Protein AF-A0A1J5WHV5-F1 (afdb_monomer)

Nearest PDB structures (foldseek):
  8pvl-assembly1_CF  TM=8.489E-01  e=1.201E-18  Thermochaetoides thermophila DSM 1495
  8ia0-assembly1_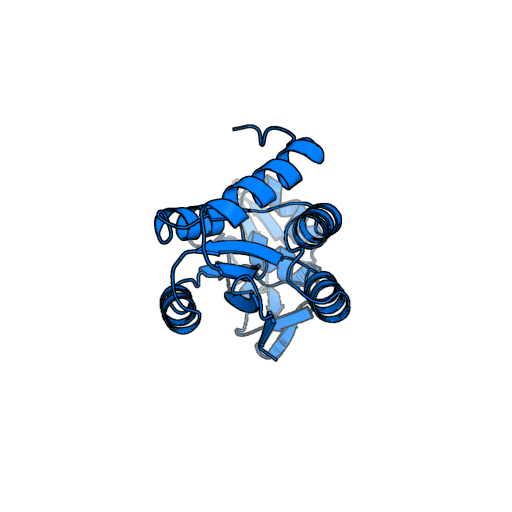CF  TM=8.484E-01  e=3.128E-18  Thermochaetoides thermophila DSM 1495
  7ug6-assembly1_W  TM=8.749E-01  e=9.259E-18  Saccharomyces cerevisiae S288C
  4nwb-assembly1_A  TM=6.854E-01  e=2.133E-18  Thermochaetoides thermophila
  7ohy-assembly1_W  TM=8.567E-01  e=2.252E-16  Saccharomyces cerevisiae S288C

Foldseek 3Di:
DDPDPQDLVNLLVVLLVLVVVFQKKFKKAWQPDDPVLVVVVCVLPVVKDKADDDLVSNLVSCCVRLPQEDPVLSVVVSVLSDDRIIMMGHNDDPVVVVVSQVPSKDQAQDDQQDFFQAWDKQAFFFQAQVPHFQFPVCQVVCVVLVQQWDADPRTIGGHHMDTLDHGGDRHHPSSSVVCVSSNNRRDMTGMDTAWMDSSNDIGGDD

Structure (mmCIF, N/CA/C/O backbone):
data_AF-A0A1J5WHV5-F1
#
_entry.id   AF-A0A1J5WHV5-F1
#
loop_
_atom_site.group_PDB
_atom_site.id
_atom_site.type_symbol
_atom_site.label_atom_id
_atom_site.label_alt_id
_atom_site.label_comp_id
_atom_site.label_asym_id
_atom_site.label_entity_id
_atom_site.label_seq_id
_atom_site.pdbx_PDB_ins_code
_atom_site.Cartn_x
_atom_site.Cartn_y
_atom_site.Cartn_z
_atom_site.occupancy
_atom_site.B_iso_or_equiv
_atom_site.auth_seq_id
_atom_site.auth_comp_id
_atom_site.auth_asym_id
_atom_site.auth_atom_id
_atom_site.pdbx_PDB_model_num
ATOM 1 N N . MET A 1 1 ? 4.505 19.563 -1.151 1.00 31.50 1 MET A N 1
ATOM 2 C CA . MET A 1 1 ? 4.039 20.343 0.017 1.00 31.50 1 MET A CA 1
ATOM 3 C C . MET A 1 1 ? 4.436 19.598 1.280 1.00 31.50 1 MET A C 1
ATOM 5 O O . MET A 1 1 ? 4.138 18.416 1.390 1.00 31.50 1 MET A O 1
ATOM 9 N N . ALA A 1 2 ? 5.206 20.247 2.152 1.00 27.27 2 ALA A N 1
ATOM 10 C CA . ALA A 1 2 ? 5.844 19.632 3.311 1.00 27.27 2 ALA A CA 1
ATOM 11 C C . ALA A 1 2 ? 4.806 19.080 4.301 1.00 27.27 2 ALA A C 1
ATOM 13 O O . ALA A 1 2 ? 3.965 19.826 4.802 1.00 27.27 2 ALA A O 1
ATOM 14 N N . ALA A 1 3 ? 4.883 17.781 4.601 1.00 36.97 3 ALA A N 1
ATOM 15 C CA . ALA A 1 3 ? 4.180 17.193 5.732 1.00 36.97 3 ALA A CA 1
ATOM 16 C C . ALA A 1 3 ? 4.736 17.842 7.006 1.00 36.97 3 ALA A C 1
ATOM 18 O O . ALA A 1 3 ? 5.829 17.509 7.469 1.00 36.97 3 ALA A O 1
ATOM 19 N N . LYS A 1 4 ? 4.017 18.849 7.516 1.00 42.00 4 LYS A N 1
ATOM 20 C CA . LYS A 1 4 ? 4.323 19.532 8.772 1.00 42.00 4 LYS A CA 1
ATOM 21 C C . LYS A 1 4 ? 4.479 18.439 9.824 1.00 42.00 4 LYS A C 1
ATOM 23 O O . LYS A 1 4 ? 3.569 17.640 10.017 1.00 42.00 4 LYS A O 1
ATOM 28 N N . LYS A 1 5 ? 5.668 18.364 10.418 1.00 43.84 5 LYS A N 1
ATOM 29 C CA . LYS A 1 5 ? 6.059 17.406 11.453 1.00 43.84 5 LYS A CA 1
ATOM 30 C C . LYS A 1 5 ? 5.065 17.548 12.607 1.00 43.84 5 LYS A C 1
ATOM 32 O O . LYS A 1 5 ? 5.248 18.401 13.467 1.00 43.84 5 LYS A O 1
ATOM 37 N N . GLU A 1 6 ? 3.968 16.795 12.568 1.00 55.78 6 GLU A N 1
ATOM 38 C CA . GLU A 1 6 ? 2.964 16.829 13.622 1.00 55.78 6 GLU A CA 1
ATOM 39 C C . GLU A 1 6 ? 3.636 16.361 14.902 1.00 55.78 6 GLU A C 1
ATOM 41 O O . GLU A 1 6 ? 4.118 15.228 15.019 1.00 55.78 6 GLU A O 1
ATOM 46 N N . THR A 1 7 ? 3.765 17.288 15.841 1.00 62.91 7 THR A N 1
ATOM 47 C CA . THR A 1 7 ? 4.334 17.016 17.147 1.00 62.91 7 THR A CA 1
ATOM 48 C C . THR A 1 7 ? 3.498 15.911 17.785 1.00 62.91 7 THR A C 1
ATOM 50 O O . THR A 1 7 ? 2.278 15.922 17.683 1.00 62.91 7 THR A O 1
ATOM 53 N N . LYS A 1 8 ? 4.117 14.947 18.475 1.00 63.03 8 LYS A N 1
ATOM 54 C CA . LYS A 1 8 ? 3.387 13.822 19.100 1.00 63.03 8 LYS A CA 1
ATOM 55 C C . LYS A 1 8 ? 2.163 14.270 19.925 1.00 63.03 8 LYS A C 1
ATOM 57 O O . LYS A 1 8 ? 1.191 13.533 19.987 1.00 63.03 8 LYS A O 1
ATOM 62 N N . LYS A 1 9 ? 2.222 15.469 20.521 1.00 69.88 9 LYS A N 1
ATOM 63 C CA . LYS A 1 9 ? 1.113 16.108 21.246 1.00 69.88 9 LYS A CA 1
ATOM 64 C C . LYS A 1 9 ? -0.071 16.478 20.338 1.00 69.88 9 LYS A C 1
ATOM 66 O O . LYS A 1 9 ? -1.194 16.142 20.683 1.00 69.88 9 LYS A O 1
ATOM 71 N N . SER A 1 10 ? 0.173 17.041 19.150 1.00 81.94 10 SER A N 1
ATOM 72 C CA . SER A 1 10 ? -0.900 17.464 18.238 1.00 81.94 10 SER A CA 1
ATOM 73 C C . SER A 1 10 ? -1.710 16.292 17.691 1.00 81.94 10 SER A C 1
ATOM 75 O O . SER A 1 10 ? -2.901 16.431 17.440 1.00 81.94 10 SER A O 1
ATOM 77 N N . LEU A 1 11 ? -1.087 15.121 17.515 1.00 83.56 11 LEU A N 1
ATOM 78 C CA . LEU A 1 11 ? -1.811 13.920 17.089 1.00 83.56 11 LEU A CA 1
ATOM 79 C C . LEU A 1 11 ? -2.776 13.425 18.168 1.00 83.56 11 LEU A C 1
ATOM 81 O O . LEU A 1 11 ? -3.893 13.048 17.838 1.00 83.56 11 LEU A O 1
ATOM 85 N N . VAL A 1 12 ? -2.365 13.445 19.438 1.00 85.00 12 VAL A N 1
ATOM 86 C CA . VAL A 1 12 ? -3.232 13.035 20.554 1.00 85.00 12 VAL A CA 1
ATOM 87 C C . VAL A 1 12 ? -4.401 14.010 20.710 1.00 85.00 12 VAL A C 1
ATOM 89 O O . VAL A 1 12 ? -5.542 13.572 20.791 1.00 85.00 12 VAL A O 1
ATOM 92 N N . GLU A 1 13 ? -4.140 15.316 20.627 1.00 87.69 13 GLU A N 1
ATOM 93 C CA . GLU A 1 13 ? -5.183 16.356 20.654 1.00 87.69 13 GLU A CA 1
ATOM 94 C C . GLU A 1 13 ? -6.189 16.200 19.500 1.00 87.69 13 GLU A C 1
ATOM 96 O O . GLU A 1 13 ? -7.392 16.386 19.680 1.00 87.69 13 GLU A O 1
ATOM 101 N N . LYS A 1 14 ? -5.724 15.813 18.304 1.00 88.31 14 LYS A N 1
ATOM 102 C CA . LYS A 1 14 ? -6.612 15.505 17.172 1.00 88.31 14 LYS A CA 1
ATOM 103 C C . LYS A 1 14 ? -7.469 14.269 17.421 1.00 88.31 14 LYS A C 1
ATOM 105 O O . LYS A 1 14 ? -8.646 14.297 17.080 1.00 88.31 14 LYS A O 1
ATOM 110 N N . VAL A 1 15 ? -6.895 13.208 17.998 1.00 87.94 15 VAL A N 1
ATOM 111 C CA . VAL A 1 15 ? -7.661 12.013 18.390 1.00 87.94 15 VAL A CA 1
ATOM 112 C C . VAL A 1 15 ? -8.754 12.406 19.378 1.00 87.94 15 VAL A C 1
ATOM 114 O O . VAL A 1 15 ? -9.907 12.062 19.154 1.00 87.94 15 VAL A O 1
ATOM 117 N N . GLU A 1 16 ? -8.427 13.186 20.410 1.00 88.56 16 GLU A N 1
ATOM 118 C CA . GLU A 1 16 ? -9.416 13.673 21.376 1.00 88.56 16 GLU A CA 1
ATOM 119 C C . GLU A 1 16 ? -10.529 14.484 20.701 1.00 88.56 16 GLU A C 1
ATOM 121 O O . GLU A 1 16 ? -11.711 14.256 20.962 1.00 88.56 16 GLU A O 1
ATOM 126 N N . LYS A 1 17 ? -10.164 15.417 19.815 1.00 89.94 17 LYS A N 1
ATOM 127 C CA . LYS A 1 17 ? -11.137 16.233 19.086 1.00 89.94 17 LYS A CA 1
ATOM 128 C C . LYS A 1 17 ? -12.083 15.363 18.257 1.00 89.94 17 LYS A C 1
ATOM 130 O O . LYS A 1 17 ? -13.292 15.556 18.326 1.00 89.94 17 LYS A O 1
ATOM 135 N N . TYR A 1 18 ? -11.552 14.406 17.499 1.00 90.06 18 TYR A N 1
ATOM 136 C CA . TYR A 1 18 ? -12.372 13.558 16.637 1.00 90.06 18 TYR A CA 1
ATOM 137 C C . TYR A 1 18 ? -13.208 12.546 17.419 1.00 90.06 18 TYR A C 1
ATOM 139 O O . TYR A 1 18 ? -14.340 12.295 17.031 1.00 90.06 18 TYR A O 1
ATOM 147 N N . LEU A 1 19 ? -12.727 12.039 18.556 1.00 87.56 19 LEU A N 1
ATOM 148 C CA . LEU A 1 19 ? -13.542 11.207 19.451 1.00 87.56 19 LEU A CA 1
ATOM 149 C C . LEU A 1 19 ? -14.733 11.964 20.059 1.00 87.56 19 LEU A C 1
ATOM 151 O O . LEU A 1 19 ? -15.715 11.340 20.439 1.00 87.56 19 LEU A O 1
ATOM 155 N N . LYS A 1 20 ? -14.653 13.297 20.177 1.00 87.12 20 LYS A N 1
ATOM 156 C CA . LYS A 1 20 ? -15.774 14.143 20.625 1.00 87.12 20 LYS A CA 1
ATOM 157 C C . LYS A 1 20 ? -16.749 14.484 19.495 1.00 87.12 20 LYS A C 1
ATOM 159 O O . LYS A 1 20 ? -17.923 14.708 19.760 1.00 87.12 20 LYS A O 1
ATOM 164 N N . GLU A 1 21 ? -16.251 14.580 18.265 1.00 89.88 21 GLU A N 1
ATOM 165 C CA . GLU A 1 21 ? -17.019 14.988 17.079 1.00 89.88 21 GLU A CA 1
ATOM 166 C C . GLU A 1 21 ? -17.735 13.807 16.403 1.00 89.88 21 GLU A C 1
ATOM 168 O O . GLU A 1 21 ? -18.803 13.990 15.821 1.00 89.88 21 GLU A O 1
ATOM 173 N N . TYR A 1 22 ? -17.172 12.599 16.503 1.00 89.06 22 TYR A N 1
ATOM 174 C CA . TYR A 1 22 ? -17.673 11.396 15.842 1.00 89.06 22 TYR A CA 1
ATOM 175 C C . TYR A 1 22 ? -18.069 10.310 16.839 1.00 89.06 22 TYR A C 1
ATOM 177 O O . TYR A 1 22 ? -17.393 10.087 17.842 1.00 89.06 22 TYR A O 1
ATOM 185 N N . ARG A 1 23 ? -19.148 9.589 16.522 1.00 86.62 23 ARG A N 1
ATOM 186 C CA . ARG A 1 23 ? -19.686 8.505 17.353 1.00 86.62 23 ARG A CA 1
ATOM 187 C C . ARG A 1 23 ? -18.831 7.240 17.311 1.00 86.62 23 ARG A C 1
ATOM 189 O O . ARG A 1 23 ? -18.732 6.540 18.315 1.00 86.62 23 ARG A O 1
ATOM 196 N N . HIS A 1 24 ? -18.231 6.941 16.162 1.00 88.19 24 HIS A N 1
ATOM 197 C CA . HIS A 1 24 ? -17.497 5.702 15.945 1.00 88.19 24 HIS A CA 1
ATOM 198 C C . HIS A 1 24 ? -16.048 5.975 15.543 1.00 88.19 24 HIS A C 1
ATOM 200 O O . HIS A 1 24 ? -15.743 6.881 14.759 1.00 88.19 24 HIS A O 1
ATOM 206 N N . VAL A 1 25 ? -15.146 5.142 16.062 1.00 90.06 25 VAL A N 1
ATOM 207 C CA . VAL A 1 25 ? -13.752 5.078 15.624 1.00 90.06 25 VAL A CA 1
ATOM 208 C C . VAL A 1 25 ? -13.453 3.693 15.071 1.00 90.06 25 VAL A C 1
ATOM 210 O O . VAL A 1 25 ? -13.683 2.676 15.718 1.00 90.06 25 VAL A O 1
ATOM 213 N N . PHE A 1 26 ? -12.910 3.666 13.866 1.00 90.19 26 PHE A N 1
ATOM 214 C CA . PHE A 1 26 ? -12.566 2.474 13.115 1.00 90.19 26 PHE A CA 1
ATOM 215 C C . PHE A 1 26 ? -11.051 2.386 12.957 1.00 90.19 26 PHE A C 1
ATOM 217 O O . PHE A 1 26 ? -10.354 3.385 12.756 1.00 90.19 26 PHE A O 1
ATOM 224 N N . ILE A 1 27 ? -10.540 1.165 13.028 1.00 90.00 27 ILE A N 1
ATOM 225 C CA . ILE A 1 27 ? -9.158 0.813 12.736 1.00 90.00 27 ILE A CA 1
ATOM 226 C C . ILE A 1 27 ? -9.154 0.168 11.357 1.00 90.00 27 ILE A C 1
ATOM 228 O O . ILE A 1 27 ? -9.646 -0.949 11.185 1.00 90.00 27 ILE A O 1
ATOM 232 N N . LEU A 1 28 ? -8.594 0.873 10.376 1.00 88.31 28 LEU A N 1
ATOM 233 C CA . LEU A 1 28 ? -8.506 0.387 9.002 1.00 88.31 28 LEU A CA 1
ATOM 234 C C . LEU A 1 28 ? -7.068 0.017 8.673 1.00 88.31 28 LEU A C 1
ATOM 236 O O . LEU A 1 28 ? -6.147 0.800 8.915 1.00 88.31 28 LEU A O 1
ATOM 240 N N . ARG A 1 29 ? -6.875 -1.152 8.069 1.00 86.75 29 ARG A N 1
ATOM 241 C CA . ARG A 1 29 ? -5.606 -1.528 7.455 1.00 86.75 29 ARG A CA 1
ATOM 242 C C . ARG A 1 29 ? -5.596 -1.042 6.014 1.00 86.75 29 ARG A C 1
ATOM 244 O O . ARG A 1 29 ? -6.482 -1.357 5.223 1.00 86.75 29 ARG A O 1
ATOM 251 N N . LEU A 1 30 ? -4.576 -0.263 5.692 1.00 78.62 30 LEU A N 1
ATOM 252 C CA . LEU A 1 30 ? -4.340 0.332 4.392 1.00 78.62 30 LEU A CA 1
ATOM 253 C C . LEU A 1 30 ? -3.204 -0.456 3.733 1.00 78.62 30 LEU A C 1
ATOM 255 O O . LEU A 1 30 ? -2.048 -0.218 4.059 1.00 78.62 30 LEU A O 1
ATOM 259 N N . GLY A 1 31 ? -3.502 -1.430 2.870 1.00 72.38 31 GLY A N 1
ATOM 260 C CA . GLY A 1 31 ? -2.486 -2.326 2.296 1.00 72.38 31 GLY A CA 1
ATOM 261 C C . GLY A 1 31 ? -1.444 -1.615 1.420 1.00 72.38 31 GLY A C 1
ATOM 262 O O . GLY A 1 31 ? -1.579 -1.600 0.206 1.00 72.38 31 GLY A O 1
ATOM 263 N N . ASN A 1 32 ? -0.391 -1.047 2.016 1.00 70.50 32 ASN A N 1
ATOM 264 C CA . ASN A 1 32 ? 0.638 -0.257 1.329 1.00 70.50 32 ASN A CA 1
ATOM 265 C C . ASN A 1 32 ? 0.072 0.960 0.558 1.00 70.50 32 ASN A C 1
ATOM 267 O O . ASN A 1 32 ? 0.360 1.195 -0.621 1.00 70.50 32 ASN A O 1
ATOM 271 N N . ALA A 1 33 ? -0.753 1.763 1.238 1.00 71.81 33 ALA A N 1
ATOM 272 C CA . ALA A 1 33 ? -1.379 2.940 0.640 1.00 71.81 33 ALA A CA 1
ATOM 273 C C . ALA A 1 33 ? -0.386 4.043 0.268 1.00 71.81 33 ALA A C 1
ATOM 275 O O . ALA A 1 33 ? 0.323 4.599 1.107 1.00 71.81 33 ALA A O 1
ATOM 276 N N . ASN A 1 34 ? -0.418 4.440 -1.006 1.00 73.06 34 ASN A N 1
ATOM 277 C CA . ASN A 1 34 ? 0.288 5.622 -1.485 1.00 73.06 34 ASN A CA 1
ATOM 278 C C . ASN A 1 34 ? -0.528 6.910 -1.245 1.00 73.06 34 ASN A C 1
ATOM 280 O O . ASN A 1 34 ? -1.735 6.893 -0.991 1.00 73.06 34 ASN A O 1
ATOM 284 N N . THR A 1 35 ? 0.129 8.063 -1.374 1.00 79.88 35 THR A N 1
ATOM 285 C CA . THR A 1 35 ? -0.503 9.378 -1.172 1.00 79.88 35 THR A CA 1
ATOM 286 C C . THR A 1 35 ? -1.700 9.619 -2.098 1.00 79.88 35 THR A C 1
ATOM 288 O O . THR A 1 35 ? -2.664 10.263 -1.689 1.00 79.88 35 THR A O 1
ATOM 291 N N . SER A 1 36 ? -1.666 9.100 -3.330 1.00 79.81 36 SER A N 1
ATOM 292 C CA . SER A 1 36 ? -2.764 9.256 -4.294 1.00 79.81 36 SER A CA 1
ATOM 293 C C . SER A 1 36 ? -4.028 8.542 -3.813 1.00 79.81 36 SER A C 1
ATOM 295 O O . SER A 1 36 ? -5.106 9.136 -3.777 1.00 79.81 36 SER A O 1
ATOM 297 N N . PHE A 1 37 ? -3.880 7.306 -3.337 1.00 81.19 37 PHE A N 1
ATOM 298 C CA . PHE A 1 37 ? -4.973 6.532 -2.773 1.00 81.19 37 PHE A CA 1
ATOM 299 C C . PHE A 1 37 ? -5.533 7.178 -1.509 1.00 81.19 37 PHE A C 1
ATOM 301 O O . PHE A 1 37 ? -6.739 7.364 -1.403 1.00 81.19 37 PHE A O 1
ATOM 308 N N . LEU A 1 38 ? -4.671 7.621 -0.590 1.00 81.12 38 LEU A N 1
ATOM 309 C CA . LEU A 1 38 ? -5.115 8.345 0.605 1.00 81.12 38 LEU A CA 1
ATOM 310 C C . LEU A 1 38 ? -5.914 9.606 0.257 1.00 81.12 38 LEU A C 1
ATOM 312 O O . LEU A 1 38 ? -6.882 9.936 0.936 1.00 81.12 38 LEU A O 1
ATOM 316 N N . ASN A 1 39 ? -5.528 10.314 -0.805 1.00 82.50 39 ASN A N 1
ATOM 317 C CA . ASN A 1 39 ? -6.280 11.467 -1.286 1.00 82.50 39 ASN A CA 1
ATOM 318 C C . ASN A 1 39 ? -7.616 11.061 -1.921 1.00 82.50 39 ASN A C 1
ATOM 320 O O . ASN A 1 39 ? -8.593 11.783 -1.745 1.00 82.50 39 ASN A O 1
ATOM 324 N N . LYS A 1 40 ? -7.690 9.914 -2.610 1.00 82.81 40 LYS A N 1
ATOM 325 C CA . LYS A 1 40 ? -8.950 9.350 -3.119 1.00 82.81 40 LYS A CA 1
ATOM 326 C C . LYS A 1 40 ? -9.896 8.997 -1.968 1.00 82.81 40 LYS A C 1
ATOM 328 O O . LYS A 1 40 ? -11.028 9.464 -1.969 1.00 82.81 40 LYS A O 1
ATOM 333 N N . VAL A 1 41 ? -9.399 8.292 -0.947 1.00 82.00 41 VAL A N 1
ATOM 334 C CA . VAL A 1 41 ? -10.160 7.951 0.269 1.00 82.00 41 VAL A CA 1
ATOM 335 C C . VAL A 1 41 ? -10.677 9.216 0.952 1.00 82.00 41 VAL A C 1
ATOM 337 O O . VAL A 1 41 ? -11.865 9.317 1.226 1.00 82.00 41 VAL A O 1
ATOM 340 N N . ARG A 1 42 ? -9.822 10.230 1.156 1.00 83.12 42 ARG A N 1
ATOM 341 C CA . ARG A 1 42 ? -10.234 11.507 1.770 1.00 83.12 42 ARG A CA 1
ATOM 342 C C . ARG A 1 42 ? -11.260 12.291 0.953 1.00 83.12 42 ARG A C 1
ATOM 344 O O . ARG A 1 42 ? -12.030 13.041 1.536 1.00 83.12 42 ARG A O 1
ATOM 351 N N . LYS A 1 43 ? -11.245 12.169 -0.377 1.00 83.50 43 LYS A N 1
ATOM 352 C CA . LYS A 1 43 ? -12.242 12.807 -1.249 1.00 83.50 43 LYS A CA 1
ATOM 353 C C . LYS A 1 43 ? -13.580 12.076 -1.205 1.00 83.50 43 LYS A C 1
ATOM 355 O O . LYS A 1 43 ? -14.615 12.724 -1.163 1.00 83.50 43 LYS A O 1
ATOM 360 N N . GLN A 1 44 ? -13.548 10.746 -1.227 1.00 79.88 44 GLN A N 1
ATOM 361 C CA . GLN A 1 44 ? -14.751 9.918 -1.211 1.00 79.88 44 GLN A CA 1
ATOM 362 C C . GLN A 1 44 ? -15.436 9.939 0.163 1.00 79.88 44 GLN A C 1
ATOM 364 O O . GLN A 1 44 ? -16.657 9.973 0.243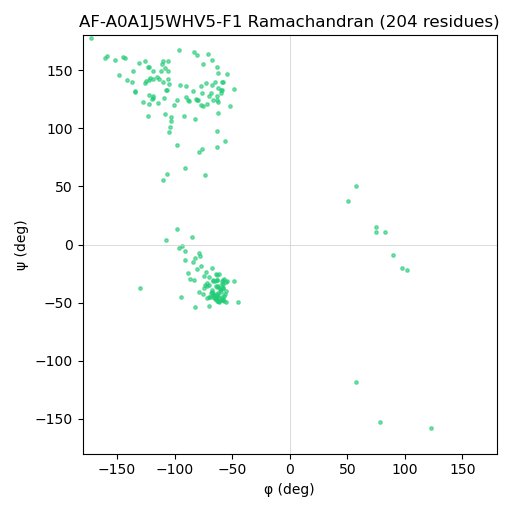 1.00 79.88 44 GLN A O 1
ATOM 369 N N . LEU A 1 45 ? -14.647 9.990 1.237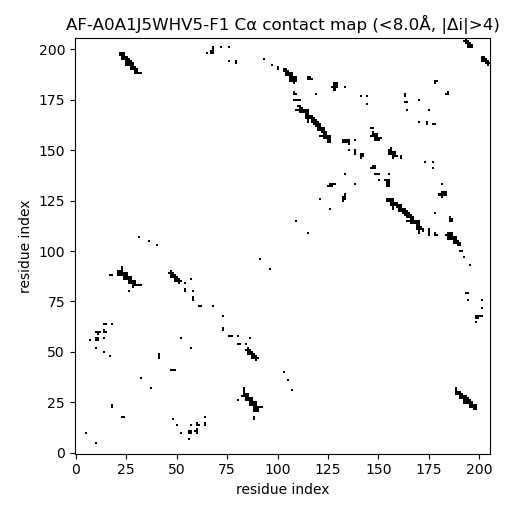 1.00 79.25 45 LEU A N 1
ATOM 370 C CA . LEU A 1 45 ? -15.100 10.026 2.628 1.00 79.25 45 LEU A CA 1
ATOM 371 C C . LEU A 1 45 ? -14.819 11.406 3.244 1.00 79.25 45 LEU A C 1
ATOM 373 O O . LEU A 1 45 ? -14.102 11.529 4.235 1.00 79.25 45 LEU A O 1
ATOM 377 N N . TRP A 1 46 ? -15.326 12.465 2.605 1.00 78.75 46 TRP A N 1
ATOM 378 C CA . TRP A 1 46 ? -15.028 13.854 2.984 1.00 78.75 46 TRP A CA 1
ATOM 379 C C . TRP A 1 46 ? -15.671 14.282 4.317 1.00 78.75 46 TRP A C 1
ATOM 381 O O . TRP A 1 46 ? -15.136 15.151 5.015 1.00 78.75 46 TRP A O 1
ATOM 391 N N . GLU A 1 47 ? -16.800 13.669 4.675 1.00 82.12 47 GLU A N 1
ATOM 392 C CA . GLU A 1 47 ? -17.516 13.889 5.943 1.00 82.12 47 GLU A CA 1
ATOM 393 C C . GLU A 1 47 ? -16.785 13.258 7.130 1.00 82.12 47 GLU A C 1
ATOM 395 O O . GLU A 1 47 ? -16.906 13.709 8.269 1.00 82.12 47 GLU A O 1
ATOM 400 N N . ASP A 1 48 ? -15.970 12.251 6.843 1.00 86.50 48 ASP A N 1
ATOM 401 C CA . ASP A 1 48 ? -15.260 11.453 7.822 1.00 86.50 48 ASP A CA 1
ATOM 402 C C . ASP A 1 48 ? -13.822 11.976 8.006 1.00 86.50 48 ASP A C 1
ATOM 404 O O . ASP A 1 48 ? -13.316 12.823 7.251 1.00 86.50 48 ASP A O 1
ATOM 408 N N . ARG A 1 49 ? -13.123 11.511 9.048 1.00 88.50 49 ARG A N 1
ATOM 409 C CA . ARG A 1 49 ? -11.734 11.927 9.318 1.00 88.50 49 ARG A CA 1
ATOM 410 C C . ARG A 1 49 ? -10.803 10.738 9.364 1.00 88.50 49 ARG A C 1
ATOM 412 O O . ARG A 1 49 ? -10.919 9.869 10.216 1.00 88.50 49 ARG A O 1
ATOM 419 N N . LEU A 1 50 ? -9.808 10.761 8.483 1.00 88.19 50 LEU A N 1
ATOM 420 C CA . LEU A 1 50 ? -8.722 9.790 8.460 1.00 88.19 50 LEU A CA 1
ATOM 421 C C . LEU A 1 50 ? -7.471 10.380 9.114 1.00 88.19 50 LEU A C 1
ATOM 423 O O . LEU A 1 50 ? -6.910 11.373 8.633 1.00 88.19 50 LEU A O 1
ATOM 427 N N . LEU A 1 51 ? -7.002 9.730 10.176 1.00 87.94 51 LEU A N 1
ATOM 428 C CA . LEU A 1 51 ? -5.812 10.104 10.925 1.00 87.94 51 LEU A CA 1
ATOM 429 C C . LEU A 1 51 ? -4.728 9.026 10.778 1.00 87.94 51 LEU A C 1
ATOM 431 O O . LEU A 1 51 ? -4.905 7.862 11.135 1.00 87.94 51 LEU A O 1
ATOM 435 N N . LEU A 1 52 ? -3.571 9.450 10.273 1.00 85.94 52 LEU A N 1
ATOM 436 C CA . LEU A 1 52 ? -2.361 8.640 10.159 1.00 85.94 52 LEU A CA 1
ATOM 437 C C . LEU A 1 52 ? -1.323 9.165 11.143 1.00 85.94 52 LEU A C 1
ATOM 439 O O . LEU A 1 52 ? -1.149 10.373 11.294 1.00 85.94 52 LEU A O 1
ATOM 443 N N . GLY A 1 53 ? -0.601 8.263 11.791 1.00 84.06 53 GLY A N 1
ATOM 444 C CA . GLY A 1 53 ? 0.391 8.636 12.784 1.00 84.06 53 GLY A CA 1
ATOM 445 C C . GLY A 1 53 ? 1.198 7.442 13.257 1.00 84.06 53 GLY A C 1
ATOM 446 O O . GLY A 1 53 ? 0.969 6.304 12.856 1.00 84.06 53 GLY A O 1
ATOM 447 N N . LYS A 1 54 ? 2.162 7.697 14.144 1.00 83.62 54 LYS A N 1
ATOM 448 C CA . LYS A 1 54 ? 2.893 6.607 14.798 1.00 83.62 54 LYS A CA 1
ATOM 449 C C . LYS A 1 54 ? 1.910 5.785 15.630 1.00 83.62 54 LYS A C 1
ATOM 451 O O . LYS A 1 54 ? 1.297 6.344 16.534 1.00 83.62 54 LYS A O 1
ATOM 456 N N . GLN A 1 55 ? 1.842 4.476 15.389 1.00 86.62 55 GLN A N 1
ATOM 457 C CA . GLN A 1 55 ? 0.946 3.535 16.083 1.00 86.62 55 GLN A CA 1
ATOM 458 C C . GLN A 1 55 ? 0.935 3.741 17.602 1.00 86.62 55 GLN A C 1
ATOM 460 O O . GLN A 1 55 ? -0.119 3.946 18.185 1.00 86.62 55 GLN A O 1
ATOM 465 N N . LYS A 1 56 ? 2.117 3.821 18.234 1.00 84.88 56 LYS A N 1
ATOM 466 C CA . LYS A 1 56 ? 2.244 4.050 19.686 1.00 84.88 56 LYS A CA 1
ATOM 467 C C . LYS A 1 56 ? 1.596 5.355 20.173 1.00 84.88 56 LYS A C 1
ATOM 469 O O . LYS A 1 56 ? 1.173 5.435 21.317 1.00 84.88 56 LYS A O 1
ATOM 474 N N . VAL A 1 57 ? 1.565 6.396 19.339 1.00 86.50 57 VAL A N 1
ATOM 475 C CA . VAL A 1 57 ? 0.938 7.688 19.675 1.00 86.50 57 VAL A CA 1
ATOM 476 C C . VAL A 1 57 ? -0.578 7.599 19.517 1.00 86.50 57 VAL A C 1
ATOM 478 O O . VAL A 1 57 ? -1.299 8.106 20.369 1.00 86.50 57 VAL A O 1
ATOM 481 N N . LEU A 1 58 ? -1.047 6.924 18.466 1.00 86.56 58 LEU A N 1
ATOM 482 C CA . LEU A 1 58 ? -2.471 6.690 18.219 1.00 86.56 58 LEU A CA 1
ATOM 483 C C . LEU A 1 58 ? -3.094 5.810 19.308 1.00 86.56 58 LEU A C 1
ATOM 485 O O . LEU A 1 58 ? -4.110 6.189 19.880 1.00 86.56 58 LEU A O 1
ATOM 489 N N . ALA A 1 59 ? -2.430 4.703 19.650 1.00 85.94 59 ALA A N 1
ATOM 490 C CA . ALA A 1 59 ? -2.809 3.809 20.742 1.00 85.94 59 ALA A CA 1
ATOM 491 C C . ALA A 1 59 ? -2.938 4.572 22.067 1.00 85.94 59 ALA A C 1
ATOM 493 O O . ALA A 1 59 ? -3.981 4.531 22.710 1.00 85.94 59 ALA A O 1
ATOM 494 N N . LYS A 1 60 ? -1.927 5.384 22.410 1.00 85.06 60 LYS A N 1
ATOM 495 C CA . LYS A 1 60 ? -1.966 6.217 23.616 1.00 85.06 60 LYS A CA 1
ATOM 496 C C . LYS A 1 60 ? -3.131 7.215 23.606 1.00 85.06 60 LYS A C 1
ATOM 498 O O . LYS A 1 60 ? -3.747 7.427 24.644 1.00 85.06 60 LYS A O 1
ATOM 503 N N . GLY A 1 61 ? -3.438 7.820 22.456 1.00 84.62 61 GLY A N 1
ATOM 504 C CA . GLY A 1 61 ? -4.587 8.719 22.321 1.00 84.62 61 GLY A CA 1
ATOM 505 C C . GLY A 1 61 ? -5.917 8.005 22.574 1.00 84.62 61 GLY A C 1
ATOM 506 O O . GLY A 1 61 ? -6.743 8.503 23.333 1.00 84.62 61 GLY A O 1
ATOM 507 N N . LEU A 1 62 ? -6.100 6.808 22.013 1.00 84.62 62 LEU A N 1
ATOM 508 C CA . LEU A 1 62 ? -7.294 5.996 22.260 1.00 84.62 62 LEU A CA 1
ATOM 509 C C . LEU A 1 62 ? -7.401 5.564 23.728 1.00 84.62 62 LEU A C 1
ATOM 511 O O . LEU A 1 62 ? -8.454 5.714 24.339 1.00 84.62 62 LEU A O 1
ATOM 515 N N . GLU A 1 63 ? -6.309 5.087 24.327 1.00 81.88 63 GLU A N 1
ATOM 516 C CA . GLU A 1 63 ? -6.286 4.632 25.723 1.00 81.88 63 GLU A CA 1
ATOM 517 C C . GLU A 1 63 ? -6.665 5.741 26.714 1.00 81.88 63 GLU A C 1
ATOM 519 O O . GLU A 1 63 ? -7.411 5.489 27.669 1.00 81.88 63 GLU A O 1
ATOM 524 N N . GLN A 1 64 ? -6.173 6.962 26.469 1.00 82.12 64 GLN A N 1
ATOM 525 C CA . GLN A 1 64 ? -6.413 8.141 27.304 1.00 82.12 64 GLN A CA 1
ATOM 526 C C . GLN A 1 64 ? -7.827 8.707 27.147 1.00 82.12 64 GLN A C 1
ATOM 528 O O . GLN A 1 64 ? -8.416 9.140 28.135 1.00 82.12 64 GLN A O 1
ATOM 533 N N . HIS A 1 65 ? -8.376 8.695 25.930 1.00 79.88 65 HIS A N 1
ATOM 534 C CA . HIS A 1 65 ? -9.620 9.402 25.607 1.00 79.88 65 HIS A CA 1
ATOM 535 C C . HIS A 1 65 ? -10.840 8.491 25.400 1.00 79.88 65 HIS A C 1
ATOM 537 O O . HIS A 1 65 ? -11.930 8.997 25.150 1.00 79.88 65 HIS A O 1
ATOM 543 N N . LEU A 1 66 ? -10.703 7.173 25.595 1.00 79.06 66 LEU A N 1
ATOM 544 C CA . LEU A 1 66 ? -11.821 6.222 25.703 1.00 79.06 66 LEU A CA 1
ATOM 545 C C . LEU A 1 66 ? -12.028 5.743 27.154 1.00 79.06 66 LEU A C 1
ATOM 547 O O . LEU A 1 66 ? -11.897 4.553 27.427 1.00 79.06 66 LEU A O 1
ATOM 551 N N . PRO A 1 67 ? -12.316 6.604 28.146 1.00 65.81 67 PRO A N 1
ATOM 552 C CA . PRO A 1 67 ? -12.383 6.190 29.553 1.00 65.81 67 PRO A CA 1
ATOM 553 C C . PRO A 1 67 ? -13.458 5.128 29.838 1.00 65.81 67 PRO A C 1
ATOM 555 O O . PRO A 1 67 ? -13.297 4.363 30.781 1.00 65.81 67 PRO A O 1
ATOM 558 N N . ARG A 1 68 ? -14.514 5.061 29.015 1.00 68.12 68 ARG A N 1
ATOM 559 C CA . ARG A 1 68 ? -15.640 4.124 29.167 1.00 68.12 68 ARG A CA 1
ATOM 560 C C . ARG A 1 68 ? -15.331 2.693 28.725 1.00 68.12 68 ARG A C 1
ATOM 562 O O . ARG A 1 68 ? -16.034 1.774 29.121 1.00 68.12 68 ARG A O 1
ATOM 569 N N . VAL A 1 69 ? -14.284 2.498 27.926 1.00 75.50 69 VAL A N 1
ATOM 570 C CA . VAL A 1 69 ? -13.892 1.175 27.432 1.00 75.50 69 VAL A CA 1
ATOM 571 C C . VAL A 1 69 ? -13.023 0.479 28.480 1.00 75.50 69 VAL A C 1
ATOM 573 O O . VAL A 1 69 ? -12.064 1.068 28.991 1.00 75.50 69 VAL A O 1
ATOM 576 N N . SER A 1 70 ? -13.329 -0.785 28.780 1.00 74.56 70 SER A N 1
ATOM 577 C CA . SER A 1 70 ? -12.537 -1.614 29.695 1.00 74.56 70 SER A CA 1
ATOM 578 C C . SER A 1 70 ? -11.067 -1.667 29.279 1.00 74.56 70 SER A C 1
ATOM 580 O O . SER A 1 70 ? -10.736 -1.666 28.092 1.00 74.56 70 SER A O 1
ATOM 582 N N . LYS A 1 71 ? -10.168 -1.757 30.263 1.00 74.50 71 LYS A N 1
ATOM 583 C CA . LYS A 1 71 ? -8.719 -1.793 30.026 1.00 74.50 71 LYS A CA 1
ATOM 584 C C . LYS A 1 71 ? -8.307 -2.921 29.067 1.00 74.50 71 LYS A C 1
ATOM 586 O O . LYS A 1 71 ? -7.512 -2.681 28.170 1.00 74.50 71 LYS A O 1
ATOM 591 N N . GLU A 1 72 ? -8.918 -4.094 29.197 1.00 77.38 72 GLU A N 1
ATOM 592 C CA . GLU A 1 72 ? -8.659 -5.264 28.343 1.00 77.38 72 GLU A CA 1
ATOM 593 C C . GLU A 1 72 ? -9.000 -4.991 26.869 1.00 77.38 72 GLU A C 1
ATOM 595 O O . GLU A 1 72 ? -8.183 -5.216 25.981 1.00 77.38 72 GLU A O 1
ATOM 600 N N . LYS A 1 73 ? -10.166 -4.388 26.606 1.00 79.44 73 LYS A N 1
ATOM 601 C CA . LYS A 1 73 ? -10.598 -4.007 25.250 1.00 79.44 73 LYS A CA 1
ATOM 602 C C . LYS A 1 73 ? -9.701 -2.927 24.630 1.00 79.44 73 LYS A C 1
ATOM 604 O O . LYS A 1 73 ? -9.506 -2.891 23.416 1.00 79.44 73 LYS A O 1
ATOM 609 N N . LYS A 1 74 ? -9.127 -2.038 25.449 1.00 77.62 74 LYS A N 1
ATOM 610 C CA . LYS A 1 74 ? -8.130 -1.056 24.986 1.00 77.62 74 LYS A CA 1
ATOM 611 C C . LYS A 1 74 ? -6.820 -1.723 24.594 1.00 77.62 74 LYS A C 1
ATOM 613 O O . LYS A 1 74 ? -6.267 -1.394 23.549 1.00 77.62 74 LYS A O 1
ATOM 618 N N . GLU A 1 75 ? -6.339 -2.650 25.419 1.00 78.94 75 GLU A N 1
ATOM 619 C CA . GLU A 1 75 ? -5.130 -3.422 25.125 1.00 78.94 75 GLU A CA 1
ATOM 620 C C . GLU A 1 75 ? -5.305 -4.236 23.835 1.00 78.94 75 GLU A C 1
ATOM 622 O O . GLU A 1 75 ? -4.395 -4.270 23.005 1.00 78.94 75 GLU A O 1
ATOM 627 N N . GLU A 1 76 ? -6.501 -4.782 23.600 1.00 82.38 76 GLU A N 1
ATOM 628 C CA . GLU A 1 76 ? -6.855 -5.463 22.355 1.00 82.38 76 GLU A CA 1
ATOM 629 C C . GLU A 1 76 ? -6.810 -4.533 21.126 1.00 82.38 76 GLU A C 1
ATOM 631 O O . GLU A 1 76 ? -6.160 -4.856 20.126 1.00 82.38 76 GLU A O 1
ATOM 636 N N . LEU A 1 77 ? -7.419 -3.341 21.197 1.00 81.69 77 LEU A N 1
ATOM 637 C CA . LEU A 1 77 ? -7.334 -2.335 20.124 1.00 81.69 77 LEU A CA 1
ATOM 638 C C . LEU A 1 77 ? -5.881 -1.929 19.837 1.00 81.69 77 LEU A C 1
ATOM 640 O O . LEU A 1 77 ? -5.454 -1.875 18.67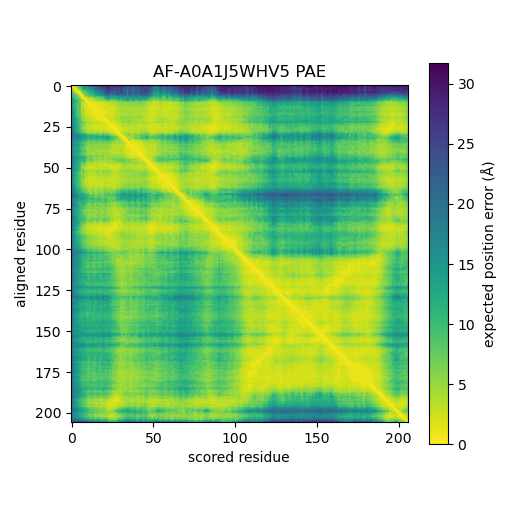9 1.00 81.69 77 LEU A O 1
ATOM 644 N N . SER A 1 78 ? -5.103 -1.677 20.891 1.00 80.62 78 SER A N 1
ATOM 645 C CA . SER A 1 78 ? -3.686 -1.321 20.795 1.00 80.62 78 SER A CA 1
ATOM 646 C C . SER A 1 78 ? -2.852 -2.444 20.175 1.00 80.62 78 SER A C 1
ATOM 648 O O . SER A 1 78 ? -1.949 -2.173 19.379 1.00 80.62 78 SER A O 1
ATOM 650 N N . ALA A 1 79 ? -3.167 -3.709 20.468 1.00 84.06 79 ALA A N 1
ATOM 651 C CA . ALA A 1 79 ? -2.493 -4.861 19.877 1.00 84.06 79 ALA A CA 1
ATOM 652 C C . ALA A 1 79 ? -2.761 -5.001 18.369 1.00 84.06 79 ALA A C 1
ATOM 654 O O . ALA A 1 79 ? -1.879 -5.475 17.642 1.00 84.06 79 ALA A O 1
ATOM 655 N N . ARG A 1 80 ? -3.934 -4.558 17.893 1.00 84.12 80 ARG A N 1
ATOM 656 C CA . ARG A 1 80 ? -4.331 -4.582 16.473 1.00 84.12 80 ARG A CA 1
ATOM 657 C C . ARG A 1 80 ? -3.811 -3.382 15.666 1.00 84.12 80 ARG A C 1
ATOM 659 O O . ARG A 1 80 ? -3.745 -3.462 14.438 1.00 84.12 80 ARG A O 1
ATOM 666 N N . LEU A 1 81 ? -3.340 -2.313 16.319 1.00 82.69 81 LEU A N 1
ATOM 667 C CA . LEU A 1 81 ? -2.632 -1.179 15.694 1.00 82.69 81 LEU A CA 1
ATOM 668 C C . LEU A 1 81 ? -1.194 -1.550 15.272 1.00 82.69 81 LEU A C 1
ATOM 670 O O . LEU A 1 81 ? -0.217 -0.945 15.717 1.00 82.69 81 LEU A O 1
ATOM 674 N N . LYS A 1 82 ? -1.052 -2.548 14.393 1.00 81.50 82 LYS A N 1
ATOM 675 C CA . LYS A 1 82 ? 0.229 -3.023 13.848 1.00 81.50 82 LYS A CA 1
ATOM 676 C C . LYS A 1 82 ? 0.224 -3.001 12.321 1.00 81.50 82 LYS A C 1
ATOM 678 O O . LYS A 1 82 ? -0.752 -3.389 11.688 1.00 81.50 82 LYS A O 1
ATOM 683 N N . GLY A 1 83 ? 1.355 -2.602 11.745 1.00 80.75 83 GLY A N 1
ATOM 684 C CA . GLY A 1 83 ? 1.534 -2.432 10.299 1.00 80.75 83 GLY A CA 1
ATOM 685 C C . GLY A 1 83 ? 0.936 -1.129 9.754 1.00 80.75 83 GLY A C 1
ATOM 686 O O . GLY A 1 83 ? 0.827 -0.126 10.465 1.00 80.75 83 GLY A O 1
ATOM 687 N N . ASP A 1 84 ? 0.550 -1.139 8.484 1.00 80.25 84 ASP A N 1
ATOM 688 C CA . ASP A 1 84 ? -0.001 0.030 7.797 1.00 80.25 84 ASP A CA 1
ATOM 689 C C . ASP A 1 84 ? -1.472 0.233 8.167 1.00 80.25 84 ASP A C 1
ATOM 691 O O . ASP A 1 84 ? -2.393 -0.170 7.460 1.00 80.25 84 ASP A O 1
ATOM 695 N N . VAL A 1 85 ? -1.693 0.820 9.340 1.00 86.81 85 VAL A N 1
ATOM 696 C CA . VAL A 1 85 ? -3.018 1.009 9.934 1.00 86.81 85 VAL A CA 1
ATOM 697 C C . VAL A 1 85 ? -3.283 2.491 10.182 1.00 86.81 85 VAL A C 1
ATOM 699 O O . VAL A 1 85 ? -2.381 3.240 10.570 1.00 86.81 85 VAL A O 1
ATOM 702 N N . CYS A 1 86 ? -4.528 2.919 9.986 1.00 88.31 86 CYS A N 1
ATOM 703 C CA . CYS A 1 86 ? -4.996 4.264 10.300 1.00 88.31 86 CYS A CA 1
ATOM 704 C C . CYS A 1 86 ? -6.226 4.248 11.208 1.00 88.31 86 CYS A C 1
ATOM 706 O O . CYS A 1 86 ? -6.986 3.279 11.228 1.00 88.31 86 CYS A O 1
ATOM 708 N N . LEU A 1 87 ? -6.442 5.365 11.907 1.00 89.88 87 LEU A N 1
ATOM 709 C CA . LEU A 1 87 ? -7.712 5.631 12.573 1.00 89.88 87 LEU A CA 1
ATOM 710 C C . LEU A 1 87 ? -8.639 6.369 11.621 1.00 89.88 87 LEU A C 1
ATOM 712 O O . LEU A 1 87 ? -8.228 7.313 10.942 1.00 89.88 87 LEU A O 1
ATOM 716 N N . PHE A 1 88 ? -9.888 5.942 11.603 1.00 90.81 88 PHE A N 1
ATOM 717 C CA . PHE A 1 88 ? -10.936 6.528 10.798 1.00 90.81 88 PHE A CA 1
ATOM 718 C C . PHE A 1 88 ? -12.125 6.851 11.698 1.00 90.81 88 PHE A C 1
ATOM 720 O O . PHE A 1 88 ? -12.624 5.981 12.400 1.00 90.81 88 PHE A O 1
ATOM 727 N N . PHE A 1 89 ? -12.540 8.110 11.727 1.00 91.56 89 PHE A N 1
ATOM 728 C CA . PHE A 1 89 ? -13.615 8.602 12.582 1.00 91.56 89 PHE A CA 1
ATOM 729 C C . PHE A 1 89 ? -14.825 8.918 11.713 1.00 91.56 89 PHE A C 1
ATOM 731 O O . PHE A 1 89 ? -14.691 9.655 10.732 1.00 91.56 89 PHE A O 1
ATOM 738 N N . SER A 1 90 ? -15.974 8.340 12.057 1.00 90.94 90 SER A N 1
ATOM 739 C CA . SER A 1 90 ? -17.210 8.473 11.288 1.00 90.94 90 SER A CA 1
ATOM 740 C C . SER A 1 90 ? -18.440 8.334 12.184 1.00 90.94 90 SER A C 1
ATOM 742 O O . SER A 1 90 ? -18.376 7.773 13.277 1.00 90.94 90 SER A O 1
ATOM 744 N N . ASN A 1 91 ? -19.567 8.861 11.712 1.00 90.44 91 ASN A N 1
ATOM 745 C CA . ASN A 1 91 ? -20.886 8.668 12.321 1.00 90.44 91 ASN 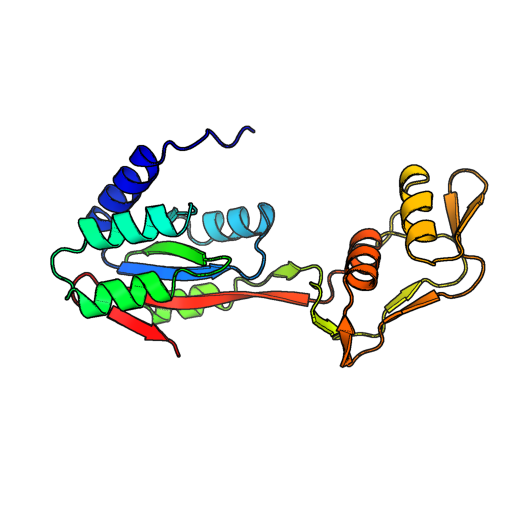A CA 1
ATOM 746 C C . ASN A 1 91 ? -21.682 7.529 11.665 1.00 90.44 91 ASN A C 1
ATOM 748 O O . ASN A 1 91 ? -22.787 7.235 12.112 1.00 90.44 91 ASN A O 1
ATOM 752 N N . LYS A 1 92 ? -21.125 6.906 10.621 1.00 88.25 92 LYS A N 1
ATOM 753 C CA . LYS A 1 92 ? -21.720 5.775 9.907 1.00 88.25 92 LYS A CA 1
ATOM 754 C C . LYS A 1 92 ? -21.590 4.487 10.708 1.00 88.25 92 LYS A C 1
ATOM 756 O O . LYS A 1 92 ? -20.677 4.331 11.523 1.00 88.25 92 LYS A O 1
ATOM 761 N N . THR A 1 93 ? -22.486 3.553 10.433 1.00 87.38 93 THR A N 1
ATOM 762 C CA . THR A 1 93 ? -22.428 2.190 10.960 1.00 87.38 93 THR A CA 1
ATOM 763 C C . THR A 1 93 ? -21.282 1.395 10.323 1.00 87.38 93 THR A C 1
ATOM 765 O O . THR A 1 93 ? -20.721 1.771 9.291 1.00 87.38 93 THR A O 1
ATOM 768 N N . ALA A 1 94 ? -20.914 0.272 10.944 1.00 84.88 94 ALA A N 1
ATOM 769 C CA . ALA A 1 94 ? -19.867 -0.600 10.414 1.00 84.88 94 ALA A CA 1
ATOM 770 C C . ALA A 1 94 ? -20.234 -1.217 9.050 1.00 84.88 94 ALA A C 1
ATOM 772 O O . ALA A 1 94 ? -19.338 -1.461 8.244 1.00 84.88 94 ALA A O 1
ATOM 773 N N . GLU A 1 95 ? -21.525 -1.445 8.795 1.00 86.00 95 GLU A N 1
ATOM 774 C CA . GLU A 1 95 ? -22.044 -1.965 7.524 1.00 86.00 95 GLU A CA 1
ATOM 775 C C . GLU A 1 95 ? -21.912 -0.917 6.416 1.00 86.00 95 GLU A C 1
ATOM 777 O O . GLU A 1 95 ? -21.227 -1.157 5.428 1.00 86.00 95 GLU A O 1
ATOM 782 N N . GLU A 1 96 ? -22.421 0.299 6.640 1.00 86.94 96 GLU A N 1
ATOM 783 C CA . GLU A 1 96 ? -22.292 1.409 5.683 1.00 86.94 96 GLU A CA 1
ATOM 784 C C . GLU A 1 96 ? -20.829 1.736 5.362 1.00 86.94 96 GLU A C 1
ATOM 786 O O . GLU A 1 96 ? -20.484 2.080 4.228 1.00 86.94 96 GLU A O 1
ATOM 791 N N . LEU A 1 97 ? -19.946 1.643 6.364 1.00 84.31 97 LEU A N 1
ATOM 792 C CA . LEU A 1 97 ? -18.523 1.851 6.143 1.00 84.31 97 LEU A CA 1
ATOM 793 C C . LEU A 1 97 ? -17.915 0.726 5.302 1.00 84.31 97 LEU A C 1
ATOM 795 O O . LEU A 1 97 ? -17.099 1.010 4.426 1.00 84.31 97 LEU A O 1
ATOM 799 N N . ARG A 1 98 ? -18.295 -0.530 5.555 1.00 83.38 98 ARG A N 1
ATOM 800 C CA . ARG A 1 98 ? -17.819 -1.682 4.784 1.00 83.38 98 ARG A CA 1
ATOM 801 C C . ARG A 1 98 ? -18.224 -1.551 3.321 1.00 83.38 98 ARG A C 1
ATOM 803 O O . ARG A 1 98 ? -17.346 -1.628 2.465 1.00 83.38 98 ARG A O 1
ATOM 810 N N . ASP A 1 99 ? -19.486 -1.242 3.055 1.00 83.31 99 ASP A N 1
ATOM 811 C CA . ASP A 1 99 ? -20.005 -1.051 1.698 1.00 83.31 99 ASP A CA 1
ATOM 812 C C . ASP A 1 99 ? -19.303 0.127 1.002 1.00 83.31 99 ASP A C 1
ATOM 814 O O . ASP A 1 99 ? -18.866 0.038 -0.148 1.00 83.31 99 ASP A O 1
ATOM 818 N N . GLY A 1 100 ? -19.079 1.226 1.733 1.00 79.19 100 GLY A N 1
ATOM 819 C CA . GLY A 1 100 ? -18.301 2.365 1.242 1.00 79.19 100 GLY A CA 1
ATOM 820 C C . GLY A 1 100 ? -16.832 2.031 0.943 1.00 79.19 100 GLY A C 1
ATOM 821 O O . GLY A 1 100 ? -16.206 2.691 0.105 1.00 79.19 100 GLY A O 1
ATOM 822 N N . MET A 1 101 ? -16.276 1.011 1.603 1.00 78.38 101 MET A N 1
ATOM 823 C CA . MET A 1 101 ? -14.900 0.542 1.436 1.00 78.38 101 MET A CA 1
ATOM 824 C C . MET A 1 101 ? -14.727 -0.514 0.343 1.00 78.38 101 MET A C 1
ATOM 826 O O . MET A 1 101 ? -13.630 -0.600 -0.210 1.00 78.38 101 MET A O 1
ATOM 830 N N . GLU A 1 102 ? -15.758 -1.277 -0.025 1.00 75.81 102 GLU A N 1
ATOM 831 C CA . GLU A 1 102 ? -15.651 -2.278 -1.099 1.00 75.81 102 GLU A CA 1
ATOM 832 C C . GLU A 1 102 ? -15.237 -1.646 -2.441 1.00 75.81 102 GLU A C 1
ATOM 834 O O . GLU A 1 102 ? -14.438 -2.213 -3.189 1.00 75.81 102 GLU A O 1
ATOM 839 N N . GLY A 1 103 ? -15.675 -0.411 -2.706 1.00 70.94 103 GLY A N 1
ATOM 840 C CA . GLY A 1 103 ? -15.248 0.372 -3.873 1.00 70.94 103 GLY A CA 1
ATOM 841 C C . GLY A 1 103 ? -13.856 1.016 -3.752 1.00 70.94 103 GLY A C 1
ATOM 842 O O . GLY A 1 103 ? -13.322 1.547 -4.732 1.00 70.94 103 GLY A O 1
ATOM 843 N N . LEU A 1 104 ? -13.238 0.990 -2.566 1.00 75.19 104 LEU A N 1
ATOM 844 C CA . LEU A 1 104 ? -11.926 1.581 -2.286 1.00 75.19 104 LEU A CA 1
ATOM 845 C C . LEU A 1 104 ? -10.802 0.565 -2.515 1.00 75.19 104 LEU A C 1
ATOM 847 O O . LEU A 1 104 ? -10.059 0.191 -1.604 1.00 75.19 104 LEU A O 1
ATOM 851 N N . SER A 1 105 ? -10.644 0.171 -3.776 1.00 77.75 105 SER A N 1
ATOM 852 C CA . SER A 1 105 ? -9.472 -0.554 -4.261 1.00 77.75 105 SER A CA 1
ATOM 853 C C . SER A 1 105 ? -8.637 0.311 -5.205 1.00 77.75 105 SER A C 1
ATOM 855 O O . SER A 1 105 ? -9.107 1.295 -5.798 1.00 77.75 105 SER A O 1
ATOM 857 N N . ALA A 1 106 ? -7.352 -0.016 -5.295 1.00 82.31 106 ALA A N 1
ATOM 858 C CA . ALA A 1 106 ? -6.453 0.566 -6.276 1.00 82.31 106 ALA A CA 1
ATOM 859 C C . ALA A 1 106 ? -5.382 -0.439 -6.681 1.00 82.31 106 ALA A C 1
ATOM 861 O O . ALA A 1 106 ? -4.886 -1.207 -5.857 1.00 82.31 106 ALA A O 1
ATOM 862 N N . GLU A 1 107 ? -4.986 -0.369 -7.946 1.00 86.12 107 GLU A N 1
ATOM 863 C CA . GLU A 1 107 ? -3.834 -1.104 -8.446 1.00 86.12 107 GLU A CA 1
ATOM 864 C C . GLU A 1 107 ? -2.573 -0.680 -7.685 1.00 86.12 107 GLU A C 1
ATOM 866 O O . GLU A 1 107 ? -2.286 0.515 -7.503 1.00 86.12 107 GLU A O 1
ATOM 871 N N . ALA A 1 108 ? -1.805 -1.672 -7.261 1.00 87.44 108 ALA A N 1
ATOM 872 C CA . ALA A 1 108 ? -0.602 -1.528 -6.471 1.00 87.44 108 ALA A CA 1
ATOM 873 C C . ALA A 1 108 ? 0.547 -2.331 -7.085 1.00 87.44 108 ALA A C 1
ATOM 875 O O . ALA A 1 108 ? 0.366 -3.290 -7.833 1.00 87.44 108 ALA A O 1
ATOM 876 N N . TYR A 1 109 ? 1.765 -1.906 -6.765 1.00 89.75 109 TYR A N 1
ATOM 877 C CA . TYR A 1 109 ? 2.943 -2.707 -7.066 1.00 89.75 109 TYR A CA 1
ATOM 878 C C . TYR A 1 109 ? 3.047 -3.837 -6.045 1.00 89.75 109 TYR A C 1
ATOM 880 O O . TYR A 1 109 ? 2.908 -3.540 -4.852 1.00 89.75 109 TYR A O 1
ATOM 888 N N . PRO A 1 110 ? 3.358 -5.066 -6.478 1.00 91.12 110 PRO A N 1
ATOM 889 C CA . PRO A 1 110 ? 3.549 -6.169 -5.552 1.00 91.12 110 PRO A CA 1
ATOM 890 C C . PRO A 1 110 ? 4.741 -5.919 -4.626 1.00 91.12 110 PRO A C 1
ATOM 892 O O . PRO A 1 110 ? 5.700 -5.204 -4.962 1.00 91.12 110 PRO A O 1
ATOM 895 N N . LEU A 1 111 ? 4.669 -6.518 -3.446 1.00 90.00 111 LEU A N 1
ATOM 896 C CA . LEU A 1 111 ? 5.669 -6.498 -2.396 1.00 90.00 111 LEU A CA 1
ATOM 897 C C . LEU A 1 111 ? 6.410 -7.834 -2.299 1.00 90.00 111 LEU A C 1
ATOM 899 O O . LEU A 1 111 ? 5.941 -8.860 -2.790 1.00 90.00 111 LEU A O 1
ATOM 903 N N . PRO A 1 112 ? 7.625 -7.835 -1.721 1.00 92.81 112 PRO A N 1
ATOM 904 C CA . PRO A 1 112 ? 8.368 -9.072 -1.541 1.00 92.81 112 PRO A CA 1
ATOM 905 C C . PRO A 1 112 ? 7.565 -10.045 -0.671 1.00 92.81 112 PRO A C 1
ATOM 907 O O . PRO A 1 112 ? 7.121 -9.669 0.412 1.00 92.81 112 PRO A O 1
ATOM 910 N N . GLY A 1 113 ? 7.421 -11.282 -1.134 1.00 91.94 113 GLY A N 1
ATOM 911 C CA . GLY A 1 113 ? 6.605 -12.320 -0.511 1.00 91.94 113 GLY A CA 1
ATOM 912 C C . GLY A 1 113 ? 5.216 -12.479 -1.130 1.00 91.94 113 GLY A C 1
ATOM 913 O O . GLY A 1 113 ? 4.646 -13.560 -0.988 1.00 91.94 113 GLY A O 1
ATOM 914 N N . ASP A 1 114 ? 4.704 -11.474 -1.852 1.00 91.19 114 ASP A N 1
ATOM 915 C CA . ASP A 1 114 ? 3.419 -11.579 -2.553 1.00 91.19 114 ASP A CA 1
ATOM 916 C C . ASP A 1 114 ? 3.478 -12.678 -3.621 1.00 91.19 114 ASP A C 1
ATOM 918 O O . ASP A 1 114 ? 4.526 -12.930 -4.220 1.00 91.19 114 ASP A O 1
ATOM 922 N N . VAL A 1 1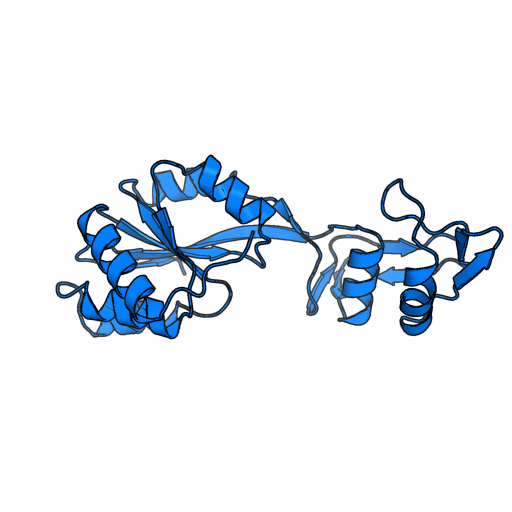15 ? 2.345 -13.333 -3.861 1.00 93.56 115 VAL A N 1
ATOM 923 C CA . VAL A 1 115 ? 2.215 -14.366 -4.892 1.00 93.56 115 VAL A CA 1
ATOM 924 C C . VAL A 1 115 ? 1.845 -13.695 -6.207 1.00 93.56 115 VAL A C 1
ATOM 926 O O . VAL A 1 115 ? 0.837 -12.996 -6.279 1.00 93.56 115 VAL A O 1
ATOM 929 N N . SER A 1 116 ? 2.639 -13.906 -7.256 1.00 93.19 116 SER A N 1
ATOM 930 C CA . SER A 1 116 ? 2.368 -13.293 -8.555 1.00 93.19 116 SER A CA 1
ATOM 931 C C . SER A 1 116 ? 1.043 -13.788 -9.135 1.00 93.19 116 SER A C 1
ATOM 933 O O . SER A 1 116 ? 0.817 -14.990 -9.279 1.00 93.19 116 SER A O 1
ATOM 935 N N . SER A 1 117 ? 0.180 -12.858 -9.529 1.00 91.69 117 SER A N 1
ATOM 936 C CA . SER A 1 117 ? -1.089 -13.137 -10.208 1.00 91.69 117 SER A CA 1
ATOM 937 C C . SER A 1 117 ? -0.934 -13.352 -11.718 1.00 91.69 117 SER A C 1
ATOM 939 O O . SER A 1 117 ? -1.877 -13.801 -12.366 1.00 91.69 117 SER A O 1
ATOM 941 N N . VAL A 1 118 ? 0.241 -13.044 -12.278 1.00 92.19 118 VAL A N 1
ATOM 942 C CA . VAL A 1 118 ? 0.513 -13.041 -13.722 1.00 92.19 118 VAL A CA 1
ATOM 943 C C . VAL A 1 118 ? 1.921 -13.550 -14.040 1.00 92.19 118 VAL A C 1
ATOM 945 O O . VAL A 1 118 ? 2.822 -13.495 -13.199 1.00 92.19 118 VAL A O 1
ATOM 948 N N . ASP A 1 119 ? 2.135 -13.973 -15.282 1.00 94.19 119 ASP A N 1
ATOM 949 C CA . ASP A 1 119 ? 3.470 -14.100 -15.865 1.00 94.19 119 ASP A CA 1
ATOM 950 C C . ASP A 1 119 ? 3.967 -12.729 -16.333 1.00 94.19 119 ASP A C 1
ATOM 952 O O . ASP A 1 119 ? 3.322 -12.060 -17.142 1.00 94.19 119 ASP A O 1
ATOM 956 N N . ALA A 1 120 ? 5.132 -12.305 -15.844 1.00 94.00 120 ALA A N 1
ATOM 957 C CA . ALA A 1 120 ? 5.745 -11.041 -16.234 1.00 94.00 120 ALA A CA 1
ATOM 958 C C . ALA A 1 120 ? 7.100 -11.277 -16.898 1.00 94.00 120 ALA A C 1
ATOM 960 O O . ALA A 1 120 ? 8.006 -11.896 -16.330 1.00 94.00 120 ALA A O 1
ATOM 961 N N . VAL A 1 121 ? 7.248 -10.728 -18.099 1.00 94.56 121 VAL A N 1
ATOM 962 C CA . VAL A 1 121 ? 8.415 -10.911 -18.959 1.00 94.56 121 VAL A CA 1
ATOM 963 C C . VAL A 1 121 ? 8.802 -9.568 -19.572 1.00 94.56 121 VAL A C 1
ATOM 965 O O . VAL A 1 121 ? 7.939 -8.784 -19.959 1.00 94.56 121 VAL A O 1
ATOM 968 N N . ILE A 1 122 ? 10.104 -9.298 -19.656 1.00 94.31 122 ILE A N 1
ATOM 969 C CA . ILE A 1 122 ? 10.652 -8.188 -20.436 1.00 94.31 122 ILE A CA 1
ATOM 970 C C . ILE A 1 122 ? 10.975 -8.744 -21.827 1.00 94.31 122 ILE A C 1
ATOM 972 O O . ILE A 1 122 ? 11.892 -9.566 -21.934 1.00 94.31 122 ILE A O 1
ATOM 976 N N . PRO A 1 123 ? 10.239 -8.346 -22.878 1.00 93.88 123 PRO A N 1
ATOM 977 C CA . PRO A 1 123 ? 10.492 -8.841 -24.222 1.00 93.88 123 PRO A CA 1
ATOM 978 C C . PRO A 1 123 ? 11.840 -8.339 -24.751 1.00 93.88 123 PRO A C 1
ATOM 980 O O . PRO A 1 123 ? 12.378 -7.326 -24.299 1.00 93.88 123 PRO A O 1
ATOM 983 N N . CYS A 1 124 ? 12.378 -9.045 -25.744 1.00 94.94 124 CYS A N 1
ATOM 984 C CA . CYS A 1 124 ? 13.517 -8.554 -26.514 1.00 94.94 124 CYS A CA 1
ATOM 985 C C . CYS A 1 124 ? 13.132 -7.262 -27.255 1.00 94.94 124 CYS A C 1
ATOM 987 O O . CYS A 1 124 ? 12.079 -7.202 -27.889 1.00 94.94 124 CYS A O 1
ATOM 989 N N . GLY A 1 125 ? 13.999 -6.250 -27.216 1.00 94.69 125 GLY A N 1
ATOM 990 C CA . GLY A 1 125 ? 13.764 -4.950 -27.844 1.00 94.69 125 GLY A CA 1
ATOM 991 C C . GLY A 1 125 ? 13.846 -3.786 -26.861 1.00 94.69 125 GLY A C 1
ATOM 992 O O . GLY A 1 125 ? 14.514 -3.875 -25.832 1.00 94.69 125 GLY A O 1
ATOM 993 N N . GLN A 1 126 ? 13.222 -2.662 -27.217 1.00 95.44 126 GLN A N 1
ATOM 994 C CA . GLN A 1 126 ? 13.242 -1.452 -26.396 1.00 95.44 126 GLN A CA 1
ATOM 995 C C . GLN A 1 126 ? 12.437 -1.666 -25.109 1.00 95.44 126 GLN A C 1
ATOM 997 O O . GLN A 1 126 ? 11.288 -2.102 -25.151 1.00 95.44 126 GLN A O 1
ATOM 1002 N N . VAL A 1 127 ? 13.024 -1.334 -23.959 1.00 94.62 127 VAL A N 1
ATOM 1003 C CA . VAL A 1 127 ? 12.359 -1.468 -22.660 1.00 94.62 127 VAL A CA 1
ATOM 1004 C C . VAL A 1 127 ? 11.412 -0.299 -22.441 1.00 94.62 127 VAL A C 1
ATOM 1006 O O . VAL A 1 127 ? 11.822 0.866 -22.449 1.00 94.62 127 VAL A O 1
ATOM 1009 N N . LEU A 1 128 ? 10.152 -0.629 -22.178 1.00 93.00 128 LEU A N 1
ATOM 1010 C CA . LEU A 1 128 ? 9.101 0.333 -21.885 1.00 93.00 128 LEU A CA 1
ATOM 1011 C C . LEU A 1 128 ? 8.637 0.219 -20.426 1.00 93.00 128 LEU A C 1
ATOM 1013 O O . LEU A 1 128 ? 8.644 -0.853 -19.818 1.00 93.00 128 LEU A O 1
ATOM 1017 N N . ARG A 1 129 ? 8.207 1.352 -19.876 1.00 91.19 129 ARG A N 1
ATOM 1018 C CA . ARG A 1 129 ? 7.367 1.481 -18.689 1.00 91.19 129 ARG A CA 1
ATOM 1019 C C . ARG A 1 129 ? 5.960 1.828 -19.167 1.00 91.19 129 ARG A C 1
ATOM 1021 O O . ARG A 1 129 ? 5.695 2.982 -19.518 1.00 91.19 129 ARG A O 1
ATOM 1028 N N . GLY A 1 130 ? 5.072 0.837 -19.205 1.00 84.62 130 GLY A N 1
ATOM 1029 C CA . GLY A 1 130 ? 3.795 0.970 -19.911 1.00 84.62 130 GLY A CA 1
ATOM 1030 C C . GLY A 1 130 ? 4.041 1.322 -21.381 1.00 84.62 130 GLY A C 1
ATOM 1031 O O . GLY A 1 130 ? 4.721 0.584 -22.083 1.00 84.62 130 GLY A O 1
ATOM 1032 N N . GLU A 1 131 ? 3.558 2.483 -21.817 1.00 85.12 131 GLU A N 1
ATOM 1033 C CA . GLU A 1 131 ? 3.732 2.982 -23.192 1.00 85.12 131 GLU A CA 1
ATOM 1034 C C . GLU A 1 131 ? 4.951 3.909 -23.363 1.00 85.12 131 GLU A C 1
ATOM 1036 O O . GLU A 1 131 ? 5.229 4.390 -24.459 1.00 85.12 131 GLU A O 1
ATOM 1041 N N . THR A 1 132 ? 5.690 4.193 -22.286 1.00 91.88 132 THR A N 1
ATOM 1042 C CA . THR A 1 132 ? 6.795 5.168 -22.302 1.00 91.88 132 THR A CA 1
ATOM 1043 C C . THR A 1 132 ? 8.159 4.481 -22.284 1.00 91.88 132 THR A C 1
ATOM 1045 O O . THR A 1 132 ? 8.335 3.541 -21.512 1.00 91.88 132 THR A O 1
ATOM 1048 N N . PRO A 1 133 ? 9.160 4.933 -23.061 1.00 93.31 133 PRO A N 1
ATOM 1049 C CA . PRO A 1 133 ? 10.514 4.394 -22.968 1.00 93.31 133 PRO A CA 1
ATOM 1050 C C . PRO A 1 133 ? 11.115 4.542 -21.570 1.00 93.31 133 PRO A C 1
ATOM 1052 O O . PRO A 1 133 ? 10.974 5.583 -20.924 1.00 93.31 133 PRO A O 1
ATOM 1055 N N . LEU A 1 134 ? 11.830 3.513 -21.112 1.00 94.12 134 LEU A N 1
ATOM 1056 C CA . LEU A 1 134 ? 12.580 3.601 -19.865 1.00 94.12 134 LEU A CA 1
ATOM 1057 C C . LEU A 1 134 ? 13.744 4.595 -20.013 1.00 94.12 134 LEU A C 1
ATOM 1059 O O . LEU A 1 134 ? 14.461 4.590 -21.015 1.00 94.12 134 LEU A O 1
ATOM 1063 N N . SER A 1 135 ? 13.959 5.429 -18.993 1.00 94.06 135 SER A N 1
ATOM 1064 C CA . SER A 1 135 ? 15.067 6.387 -18.984 1.00 94.06 135 SER A CA 1
ATOM 1065 C C . SER A 1 135 ? 16.423 5.677 -18.963 1.00 94.06 135 SER A C 1
ATOM 1067 O O . SER A 1 135 ? 16.635 4.734 -18.200 1.00 94.06 135 SER A O 1
ATOM 1069 N N . VAL A 1 136 ? 17.384 6.200 -19.728 1.00 94.06 136 VAL A N 1
ATOM 1070 C CA . VAL A 1 136 ? 18.777 5.719 -19.760 1.00 94.06 136 VAL A CA 1
ATOM 1071 C C . VAL A 1 136 ? 19.420 5.718 -18.369 1.00 94.06 136 VAL A C 1
ATOM 1073 O O . VAL A 1 136 ? 20.209 4.834 -18.052 1.00 94.06 136 VAL A O 1
ATOM 1076 N N . GLN A 1 137 ? 19.042 6.657 -17.497 1.00 93.69 137 GLN A N 1
ATOM 1077 C CA . GLN A 1 137 ? 19.550 6.717 -16.120 1.00 93.69 137 GLN A CA 1
ATOM 1078 C C . GLN A 1 137 ? 19.084 5.537 -15.252 1.00 93.69 137 GLN A C 1
ATOM 1080 O O . GLN A 1 137 ? 19.685 5.249 -14.218 1.00 93.69 137 GLN A O 1
ATOM 1085 N N . GLU A 1 138 ? 18.004 4.861 -15.646 1.00 92.19 138 GLU A N 1
ATOM 1086 C CA . GLU A 1 138 ? 17.455 3.709 -14.932 1.00 92.19 138 GLU A CA 1
ATOM 1087 C C . GLU A 1 138 ? 18.039 2.377 -15.429 1.00 92.19 138 GLU A C 1
ATOM 1089 O O . GLU A 1 138 ? 17.918 1.369 -14.732 1.00 92.19 138 GLU A O 1
ATOM 1094 N N . GLU A 1 139 ? 18.723 2.368 -16.577 1.00 94.19 139 GLU A N 1
ATOM 1095 C CA . GLU A 1 139 ? 19.333 1.171 -17.168 1.00 94.19 139 GLU A CA 1
ATOM 1096 C C . GLU A 1 139 ? 20.330 0.462 -16.235 1.00 94.19 139 GLU A C 1
ATOM 1098 O O . GLU A 1 139 ? 20.191 -0.752 -16.059 1.00 94.19 139 GLU A O 1
ATOM 1103 N N . PRO A 1 140 ? 21.247 1.155 -15.524 1.00 94.31 140 PRO A N 1
ATOM 1104 C CA . PRO A 1 140 ? 22.162 0.479 -14.605 1.00 94.31 140 PRO A CA 1
ATOM 1105 C C . PRO A 1 140 ? 21.435 -0.318 -13.512 1.00 94.31 140 PRO A C 1
ATOM 1107 O O . PRO A 1 140 ? 21.916 -1.362 -13.076 1.00 94.31 140 PRO A O 1
ATOM 1110 N N . ARG A 1 141 ? 20.240 0.134 -13.101 1.00 93.12 141 ARG A N 1
ATOM 1111 C CA . ARG A 1 141 ? 19.413 -0.540 -12.087 1.00 93.12 141 ARG A CA 1
ATOM 1112 C C . ARG A 1 141 ? 18.735 -1.798 -12.635 1.00 93.12 141 ARG A C 1
ATOM 1114 O O . ARG A 1 141 ? 18.452 -2.702 -11.852 1.00 93.12 141 ARG A O 1
ATOM 1121 N N . LEU A 1 142 ? 18.474 -1.876 -13.945 1.00 93.50 142 LEU A N 1
ATOM 1122 C CA . LEU A 1 142 ? 18.040 -3.116 -14.603 1.00 93.50 142 LEU A CA 1
ATOM 1123 C C . LEU A 1 142 ? 19.183 -4.129 -14.647 1.00 93.50 142 LEU A C 1
ATOM 1125 O O . LEU A 1 142 ? 18.993 -5.292 -14.282 1.00 93.50 142 LEU A O 1
ATOM 1129 N N . ARG A 1 143 ? 20.382 -3.670 -15.019 1.00 92.94 143 ARG A N 1
ATOM 1130 C CA . ARG A 1 143 ? 21.574 -4.519 -15.108 1.00 92.94 143 ARG A CA 1
ATOM 1131 C C . ARG A 1 143 ? 21.990 -5.088 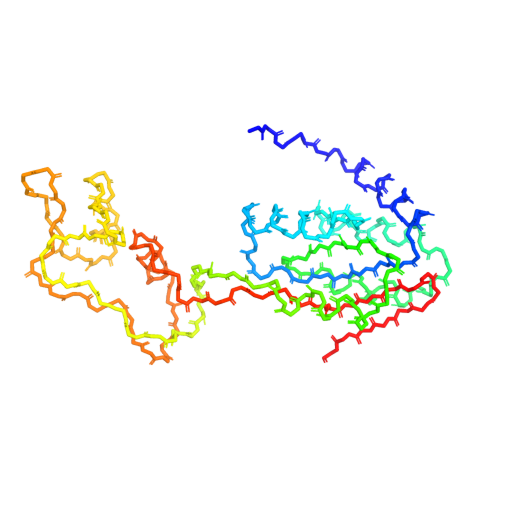-13.758 1.00 92.94 143 ARG A C 1
ATOM 1133 O O . ARG A 1 143 ? 22.216 -6.289 -13.645 1.00 92.94 143 ARG A O 1
ATOM 1140 N N . GLU A 1 144 ? 21.985 -4.266 -12.708 1.00 93.00 144 GLU A N 1
ATOM 1141 C CA . GLU A 1 144 ? 22.159 -4.713 -11.315 1.00 93.00 144 GLU A CA 1
ATOM 1142 C C . GLU A 1 144 ? 21.141 -5.808 -10.952 1.00 93.00 144 GLU A C 1
ATOM 1144 O O . GLU A 1 144 ? 21.416 -6.739 -10.188 1.00 93.00 144 GLU A O 1
ATOM 1149 N N . LYS A 1 145 ? 19.948 -5.742 -11.557 1.00 91.50 145 LYS A N 1
ATOM 1150 C CA . LYS A 1 145 ? 18.888 -6.720 -11.344 1.00 91.50 145 LYS A CA 1
ATOM 1151 C C . LYS A 1 145 ? 18.994 -7.970 -12.227 1.00 91.50 145 LYS A C 1
ATOM 1153 O O . LYS A 1 145 ? 18.162 -8.865 -12.105 1.00 91.50 145 LYS A O 1
ATOM 1158 N N . GLY A 1 146 ? 20.077 -8.124 -12.984 1.00 90.06 146 GLY A N 1
ATOM 1159 C CA . GLY A 1 146 ? 20.345 -9.306 -13.807 1.00 90.06 146 GLY A CA 1
ATOM 1160 C C . GLY A 1 146 ? 19.642 -9.293 -15.162 1.00 90.06 146 GLY A C 1
ATOM 1161 O O . GLY A 1 146 ? 19.638 -10.315 -15.844 1.00 90.06 146 GLY A O 1
ATOM 1162 N N . VAL A 1 147 ? 19.062 -8.158 -15.557 1.00 93.25 147 VAL A N 1
ATOM 1163 C CA . VAL A 1 147 ? 18.540 -7.966 -16.910 1.00 93.25 147 VAL A CA 1
ATOM 1164 C C . VAL A 1 147 ? 19.712 -7.598 -17.820 1.00 93.25 147 VAL A C 1
ATOM 1166 O O . VAL A 1 147 ? 20.440 -6.646 -17.545 1.00 93.25 147 VAL A O 1
ATOM 1169 N N . ALA A 1 148 ? 19.907 -8.348 -18.904 1.00 93.88 148 ALA A N 1
ATOM 1170 C CA . ALA A 1 148 ? 20.930 -8.049 -19.903 1.00 93.88 148 ALA A CA 1
ATOM 1171 C C . ALA A 1 148 ? 20.471 -6.883 -20.797 1.00 93.88 148 ALA A C 1
ATOM 1173 O O . ALA A 1 148 ? 19.913 -7.094 -21.875 1.00 93.88 148 ALA A O 1
ATOM 1174 N N . SER A 1 149 ? 20.655 -5.655 -20.304 1.00 93.94 149 SER A N 1
ATOM 1175 C CA . SER A 1 149 ? 20.283 -4.418 -20.992 1.00 93.94 149 SER A CA 1
ATOM 1176 C C . SER A 1 149 ? 21.485 -3.652 -21.550 1.00 93.94 149 SER A C 1
ATOM 1178 O O . SER A 1 149 ? 22.590 -3.687 -21.001 1.00 93.94 149 SER A O 1
ATOM 1180 N N . VAL A 1 150 ? 21.246 -2.939 -22.651 1.00 94.44 150 VAL A N 1
ATOM 1181 C CA . VAL A 1 150 ? 22.203 -2.080 -23.357 1.00 94.44 150 VAL A CA 1
ATOM 1182 C C . VAL A 1 150 ? 21.535 -0.763 -23.741 1.00 94.44 150 VAL A C 1
ATOM 1184 O O . VAL A 1 150 ? 20.336 -0.718 -24.004 1.00 94.44 150 VAL A O 1
ATOM 1187 N N . VAL A 1 151 ? 22.306 0.319 -23.793 1.00 95.44 151 VAL A N 1
ATOM 1188 C CA . VAL A 1 151 ? 21.818 1.621 -24.264 1.00 95.44 151 VAL A CA 1
ATOM 1189 C C . VAL A 1 151 ? 22.233 1.793 -25.720 1.00 95.44 151 VAL A C 1
ATOM 1191 O O . VAL A 1 151 ? 23.420 1.695 -26.029 1.00 95.44 151 VAL A O 1
ATOM 1194 N N . ARG A 1 152 ? 21.273 2.045 -26.613 1.00 93.81 152 ARG A N 1
ATOM 1195 C CA . ARG A 1 152 ? 21.500 2.320 -28.041 1.00 93.81 152 ARG A CA 1
ATOM 1196 C C . ARG A 1 152 ? 20.647 3.512 -28.452 1.00 93.81 152 ARG A C 1
ATOM 1198 O O . ARG A 1 152 ? 19.482 3.575 -28.074 1.00 93.81 152 ARG A O 1
ATOM 1205 N N . ASP A 1 153 ? 21.243 4.474 -29.150 1.00 90.94 153 ASP A N 1
ATOM 1206 C CA . ASP A 1 153 ? 20.558 5.675 -29.659 1.00 90.94 153 ASP A CA 1
ATOM 1207 C C . ASP A 1 153 ? 19.724 6.426 -28.599 1.00 90.94 153 ASP A C 1
ATOM 1209 O O . ASP A 1 153 ? 18.633 6.923 -28.859 1.00 90.94 153 ASP A O 1
ATOM 1213 N N . GLY A 1 154 ? 20.231 6.486 -27.361 1.00 91.31 154 GLY A N 1
ATOM 1214 C CA . GLY A 1 154 ? 19.547 7.153 -26.248 1.00 91.31 154 GLY A CA 1
ATOM 1215 C C . GLY A 1 154 ? 18.349 6.389 -25.668 1.00 91.31 154 GLY A C 1
ATOM 1216 O O . GLY A 1 154 ? 17.624 6.946 -24.846 1.00 91.31 154 GLY A O 1
ATOM 1217 N N . ALA A 1 155 ? 18.153 5.123 -26.041 1.00 94.25 155 ALA A N 1
ATOM 1218 C CA . ALA A 1 155 ? 17.104 4.251 -25.527 1.00 94.25 155 ALA A CA 1
ATOM 1219 C C . ALA A 1 155 ? 17.672 2.960 -24.917 1.00 94.25 155 ALA A C 1
ATOM 1221 O O . ALA A 1 155 ? 18.751 2.488 -25.274 1.00 94.25 155 ALA A O 1
ATOM 1222 N N . VAL A 1 156 ? 16.936 2.393 -23.959 1.00 95.94 156 VAL A N 1
ATOM 1223 C CA . VAL A 1 156 ? 17.304 1.151 -23.268 1.00 95.94 156 VAL A CA 1
ATOM 1224 C C . VAL A 1 156 ? 16.731 -0.038 -24.024 1.00 95.94 156 VAL A C 1
ATOM 1226 O O . VAL A 1 156 ? 15.528 -0.092 -24.259 1.00 95.94 156 VAL A O 1
ATOM 1229 N N . PHE A 1 157 ? 17.577 -1.003 -24.362 1.00 96.12 157 PHE A N 1
ATOM 1230 C CA . PHE A 1 157 ? 17.212 -2.232 -25.053 1.00 96.12 157 PHE A CA 1
ATOM 1231 C C . PHE A 1 157 ? 17.614 -3.455 -24.242 1.00 96.12 157 PHE A C 1
ATOM 1233 O O . PHE A 1 157 ? 18.581 -3.422 -23.485 1.00 96.12 157 PHE A O 1
ATOM 1240 N N . VAL A 1 158 ? 16.891 -4.550 -24.443 1.00 95.31 158 VAL A N 1
ATOM 1241 C CA . VAL A 1 158 ? 17.200 -5.874 -23.908 1.00 95.31 158 VAL A CA 1
ATOM 1242 C C . VAL A 1 158 ? 17.385 -6.831 -25.081 1.00 95.31 158 VAL A C 1
ATOM 1244 O O . VAL A 1 158 ? 16.528 -6.925 -25.956 1.00 95.31 158 VAL A O 1
ATOM 1247 N N . GLU A 1 159 ? 18.537 -7.502 -25.131 1.00 89.19 159 GLU A N 1
ATOM 1248 C CA . GLU A 1 159 ? 18.946 -8.320 -26.289 1.00 89.19 159 GLU A CA 1
ATOM 1249 C C . GLU A 1 159 ? 18.298 -9.707 -26.313 1.00 89.19 159 GLU A C 1
ATOM 1251 O O . GLU A 1 159 ? 18.256 -10.362 -27.353 1.00 89.19 159 GLU A O 1
ATOM 1256 N N . LYS A 1 160 ? 17.826 -10.178 -25.158 1.00 91.31 160 LYS A N 1
ATOM 1257 C CA . LYS A 1 160 ? 17.148 -11.463 -24.992 1.00 91.31 160 LYS A CA 1
ATOM 1258 C C . LYS A 1 160 ? 16.020 -11.304 -24.001 1.00 91.31 160 LYS A C 1
ATOM 1260 O O . LYS A 1 160 ? 16.195 -10.636 -22.988 1.00 91.31 160 LYS A O 1
ATOM 1265 N N . GLU A 1 161 ? 14.907 -11.967 -24.275 1.00 93.50 161 GLU A N 1
ATOM 1266 C CA . GLU A 1 161 ? 13.779 -12.017 -23.355 1.00 93.50 161 GLU A CA 1
ATOM 1267 C C . GLU A 1 161 ? 14.231 -12.370 -21.927 1.00 93.50 161 GLU A C 1
ATOM 1269 O O . GLU A 1 161 ? 15.026 -13.290 -21.716 1.00 93.50 161 GLU A O 1
ATOM 1274 N N . HIS A 1 162 ? 13.722 -11.626 -20.946 1.00 94.62 162 HIS A N 1
ATOM 1275 C CA . HIS A 1 162 ? 14.023 -11.840 -19.537 1.00 94.62 162 HIS A CA 1
ATOM 1276 C C . HIS A 1 162 ? 12.734 -12.063 -18.748 1.00 94.62 162 HIS A C 1
ATOM 1278 O O . HIS A 1 162 ? 11.948 -11.136 -18.539 1.00 94.62 162 HIS A O 1
ATOM 1284 N N . ARG A 1 163 ? 12.525 -13.293 -18.271 1.00 95.50 163 ARG A N 1
ATOM 1285 C CA . ARG A 1 163 ? 11.402 -13.627 -17.388 1.00 95.50 163 ARG A CA 1
ATOM 1286 C C . ARG A 1 163 ? 11.634 -13.022 -16.005 1.00 95.50 163 ARG A C 1
ATOM 1288 O O . ARG A 1 163 ? 12.616 -13.345 -15.344 1.00 95.50 163 ARG A O 1
ATOM 1295 N N . VAL A 1 164 ? 10.710 -12.169 -15.567 1.00 95.19 164 VAL A N 1
ATOM 1296 C CA . VAL A 1 164 ? 10.739 -11.572 -14.228 1.00 95.19 164 VAL A CA 1
ATOM 1297 C C . VAL A 1 164 ? 10.141 -12.548 -13.222 1.00 95.19 164 VAL A C 1
ATOM 1299 O O . VAL A 1 164 ? 10.799 -12.870 -12.241 1.00 95.19 164 VAL A O 1
ATOM 1302 N N . CYS A 1 165 ? 8.924 -13.037 -13.456 1.00 94.88 165 CYS A N 1
ATOM 1303 C CA . CYS A 1 165 ? 8.234 -13.997 -12.585 1.00 94.88 165 CYS A CA 1
ATOM 1304 C C . CYS A 1 165 ? 7.138 -14.739 -13.357 1.00 94.88 165 CYS A C 1
ATOM 1306 O O . CYS A 1 165 ? 6.725 -14.278 -14.424 1.00 94.88 165 CYS A O 1
ATOM 1308 N N . SER A 1 166 ? 6.686 -15.865 -12.812 1.00 96.12 166 SER A N 1
ATOM 1309 C CA . SER A 1 166 ? 5.560 -16.645 -13.327 1.00 96.12 166 SER A CA 1
ATOM 1310 C C . SER A 1 166 ? 4.367 -16.543 -12.382 1.00 96.12 166 SER A C 1
ATOM 1312 O O . SER A 1 166 ? 4.531 -16.244 -11.195 1.00 96.12 166 SER A O 1
ATOM 1314 N N . GLN A 1 167 ? 3.163 -16.804 -12.888 1.00 95.56 167 GLN A N 1
ATOM 1315 C CA . GLN A 1 167 ? 1.977 -16.859 -12.037 1.00 95.56 167 GLN A CA 1
ATOM 1316 C C . GLN A 1 167 ? 2.144 -17.935 -10.947 1.00 95.56 167 GLN A C 1
ATOM 1318 O O . GLN A 1 167 ? 2.546 -19.061 -11.228 1.00 95.56 167 GLN A O 1
ATOM 1323 N N . GLY A 1 168 ? 1.824 -17.588 -9.699 1.00 94.06 168 GLY A N 1
ATOM 1324 C CA . GLY A 1 168 ? 1.971 -18.463 -8.533 1.00 94.06 168 GLY A CA 1
ATOM 1325 C C . GLY A 1 168 ? 3.327 -18.371 -7.822 1.00 94.06 168 GLY A C 1
ATOM 1326 O O . GLY A 1 168 ? 3.456 -18.891 -6.714 1.00 94.06 168 GLY A O 1
ATOM 1327 N N . ASP A 1 169 ? 4.317 -17.679 -8.394 1.00 93.56 169 ASP A N 1
ATOM 1328 C CA . ASP A 1 169 ? 5.627 -17.509 -7.757 1.00 93.56 169 ASP A CA 1
ATOM 1329 C C . ASP A 1 169 ? 5.549 -16.542 -6.566 1.00 93.56 169 ASP A C 1
ATOM 1331 O O . ASP A 1 169 ? 4.935 -15.477 -6.658 1.00 93.56 169 ASP A O 1
ATOM 1335 N N . SER A 1 170 ? 6.241 -16.859 -5.465 1.00 95.94 170 SER A N 1
ATOM 1336 C CA . SER A 1 170 ? 6.472 -15.886 -4.390 1.00 95.94 170 SER A CA 1
ATOM 1337 C C . SER A 1 170 ? 7.549 -14.890 -4.815 1.00 95.94 170 SER A C 1
ATOM 1339 O O . SER A 1 170 ? 8.693 -15.255 -5.107 1.00 95.94 170 SER A O 1
ATOM 1341 N N . LEU A 1 171 ? 7.176 -13.615 -4.872 1.00 95.44 171 LEU A N 1
ATOM 1342 C CA . LEU A 1 171 ? 7.989 -12.569 -5.464 1.00 95.44 171 LEU A CA 1
ATOM 1343 C C . LEU A 1 171 ? 9.143 -12.151 -4.553 1.00 95.44 171 LEU A C 1
ATOM 1345 O O . LEU A 1 171 ? 8.981 -11.782 -3.392 1.00 95.44 171 LEU A O 1
ATOM 1349 N N . THR A 1 172 ? 10.344 -12.104 -5.115 1.00 95.69 172 THR A N 1
ATOM 1350 C CA . THR A 1 172 ? 11.534 -11.595 -4.430 1.00 95.69 172 THR A CA 1
ATOM 1351 C C . THR A 1 172 ? 11.598 -10.063 -4.454 1.00 95.69 172 THR A C 1
ATOM 1353 O O . THR A 1 172 ? 10.994 -9.383 -5.292 1.00 95.69 172 THR A O 1
ATOM 1356 N N . ALA A 1 173 ? 12.427 -9.479 -3.582 1.00 94.56 173 ALA A N 1
ATOM 1357 C CA . ALA A 1 173 ? 12.705 -8.037 -3.595 1.00 94.56 173 ALA A CA 1
ATOM 1358 C C . ALA A 1 173 ? 13.258 -7.536 -4.940 1.00 94.56 173 ALA A C 1
ATOM 1360 O O . ALA A 1 173 ? 13.021 -6.397 -5.337 1.00 94.56 173 ALA A O 1
ATOM 1361 N N . LYS A 1 174 ? 13.974 -8.399 -5.664 1.00 94.56 174 LYS A N 1
ATOM 1362 C CA . LYS A 1 174 ? 14.538 -8.092 -6.978 1.00 94.56 174 LYS A CA 1
ATOM 1363 C C . LYS A 1 174 ? 13.441 -8.005 -8.046 1.00 94.56 174 LYS A C 1
ATOM 1365 O O . LYS A 1 174 ? 13.400 -7.031 -8.796 1.00 94.56 174 LYS A O 1
ATOM 1370 N N . GLN A 1 175 ? 12.526 -8.976 -8.057 1.00 94.94 175 GLN A N 1
ATOM 1371 C CA . GLN A 1 175 ? 11.410 -9.057 -9.007 1.00 94.94 175 GLN A CA 1
ATOM 1372 C C . GLN A 1 175 ? 10.402 -7.923 -8.804 1.00 94.94 175 GLN A C 1
ATOM 1374 O O . GLN A 1 175 ? 10.043 -7.240 -9.755 1.00 94.94 175 GLN A O 1
ATOM 1379 N N . THR A 1 176 ? 10.016 -7.637 -7.562 1.00 94.25 176 THR A N 1
ATOM 1380 C CA . THR A 1 176 ? 9.079 -6.538 -7.252 1.00 94.25 176 THR A CA 1
ATOM 1381 C C . THR A 1 176 ? 9.625 -5.166 -7.639 1.00 94.25 176 THR A C 1
ATOM 1383 O O . THR A 1 176 ? 8.889 -4.307 -8.127 1.00 94.25 176 THR A O 1
ATOM 1386 N N . GLN A 1 177 ? 10.936 -4.953 -7.492 1.00 93.56 177 GLN A N 1
ATOM 1387 C CA . GLN A 1 177 ? 11.588 -3.740 -7.980 1.00 93.56 177 GLN A CA 1
ATOM 1388 C C . GLN A 1 177 ? 11.606 -3.662 -9.511 1.00 93.56 177 GLN A C 1
ATOM 1390 O O . GLN A 1 177 ? 11.384 -2.574 -10.038 1.00 93.56 177 GLN A O 1
ATOM 1395 N N . LEU A 1 178 ? 11.824 -4.779 -10.217 1.00 94.94 178 LEU A N 1
ATOM 1396 C CA . LEU A 1 178 ? 11.710 -4.829 -11.680 1.00 94.94 178 LEU A CA 1
ATOM 1397 C C . LEU A 1 178 ? 10.286 -4.496 -12.139 1.00 94.94 178 LEU A C 1
ATOM 1399 O O . LEU A 1 178 ? 10.116 -3.587 -12.947 1.00 94.94 178 LEU A O 1
ATOM 1403 N N . LEU A 1 179 ? 9.263 -5.134 -11.562 1.00 93.94 179 LEU A N 1
ATOM 1404 C CA . LEU A 1 179 ? 7.852 -4.849 -11.867 1.00 93.94 179 LEU A CA 1
ATOM 1405 C C . LEU A 1 179 ? 7.514 -3.369 -11.648 1.00 93.94 179 LEU A C 1
ATOM 1407 O O . LEU A 1 179 ? 6.900 -2.731 -12.503 1.00 93.94 179 LEU A O 1
ATOM 1411 N N . ARG A 1 180 ? 8.012 -2.775 -10.555 1.00 92.31 180 ARG A N 1
ATOM 1412 C CA . ARG A 1 180 ? 7.865 -1.338 -10.294 1.00 92.31 180 ARG A CA 1
ATOM 1413 C C . ARG A 1 180 ? 8.558 -0.468 -11.342 1.00 92.31 180 ARG A C 1
ATOM 1415 O O . ARG A 1 180 ? 7.988 0.538 -11.755 1.00 92.31 180 ARG A O 1
ATOM 1422 N N . MET A 1 181 ? 9.769 -0.825 -11.769 1.00 91.69 181 MET A N 1
ATOM 1423 C CA . MET A 1 181 ? 10.493 -0.085 -12.810 1.00 91.69 181 MET A CA 1
ATOM 1424 C C . MET A 1 181 ? 9.767 -0.131 -14.157 1.00 91.69 181 MET A C 1
ATOM 1426 O O . MET A 1 181 ? 9.757 0.882 -14.856 1.00 91.69 181 MET A O 1
ATOM 1430 N N . LEU A 1 182 ? 9.122 -1.255 -14.474 1.00 92.50 182 LEU A N 1
ATOM 1431 C CA . LEU A 1 182 ? 8.304 -1.453 -15.676 1.00 92.50 182 LEU A CA 1
ATOM 1432 C C . LEU A 1 182 ? 6.904 -0.824 -15.564 1.00 92.50 182 LEU A C 1
ATOM 1434 O O . LEU A 1 182 ? 6.168 -0.772 -16.544 1.00 92.50 182 LEU A O 1
ATOM 1438 N N . GLY A 1 183 ? 6.523 -0.321 -14.385 1.00 90.94 183 GLY A N 1
ATOM 1439 C CA . GLY A 1 183 ? 5.199 0.263 -14.159 1.00 90.94 183 GLY A CA 1
ATOM 1440 C C . GLY A 1 183 ? 4.072 -0.769 -14.054 1.00 90.94 183 GLY A C 1
ATOM 1441 O O . GLY A 1 183 ? 2.905 -0.391 -14.107 1.00 90.94 183 GLY A O 1
ATOM 1442 N N . LEU A 1 184 ? 4.402 -2.050 -13.867 1.00 91.38 184 LEU A N 1
ATOM 1443 C CA . LEU A 1 184 ? 3.438 -3.144 -13.780 1.00 91.38 184 LEU A CA 1
ATOM 1444 C C . LEU A 1 184 ? 2.862 -3.244 -12.365 1.00 91.38 184 LEU A C 1
ATOM 1446 O O . LEU A 1 184 ? 3.542 -3.660 -11.423 1.00 91.38 184 LEU A O 1
ATOM 1450 N N . LYS A 1 185 ? 1.597 -2.849 -12.219 1.00 90.88 185 LYS A N 1
ATOM 1451 C CA . LYS A 1 185 ? 0.831 -2.959 -10.976 1.00 90.88 185 LYS A CA 1
ATOM 1452 C C . LYS A 1 185 ? -0.035 -4.214 -11.018 1.00 90.88 185 LYS A C 1
ATOM 1454 O O . LYS A 1 185 ? -1.178 -4.172 -11.450 1.00 90.88 185 LYS A O 1
ATOM 1459 N N . THR A 1 186 ? 0.543 -5.338 -10.625 1.00 88.38 186 THR A N 1
ATOM 1460 C CA . THR A 1 186 ? -0.110 -6.654 -10.708 1.00 88.38 186 THR A CA 1
ATOM 1461 C C . THR A 1 186 ? -0.889 -7.019 -9.446 1.00 88.38 186 THR A C 1
ATOM 1463 O O . THR A 1 186 ? -1.564 -8.044 -9.422 1.00 88.38 186 THR A O 1
ATOM 1466 N N . GLU A 1 187 ? -0.794 -6.190 -8.404 1.00 88.00 187 GLU A N 1
ATOM 1467 C CA . GLU A 1 187 ? -1.432 -6.423 -7.115 1.00 88.00 187 GLU A CA 1
ATOM 1468 C C . GLU A 1 187 ? -2.598 -5.458 -6.907 1.00 88.00 187 GLU A C 1
ATOM 1470 O O . GLU A 1 187 ? -2.595 -4.333 -7.415 1.00 88.00 187 GLU A O 1
ATOM 1475 N N . THR A 1 188 ? -3.599 -5.868 -6.129 1.00 83.88 188 THR A N 1
ATOM 1476 C CA . THR A 1 188 ? -4.697 -4.974 -5.749 1.00 83.88 188 THR A CA 1
ATOM 1477 C C . THR A 1 188 ? -4.574 -4.621 -4.282 1.00 83.88 188 THR A C 1
ATOM 1479 O O . THR A 1 188 ? -4.817 -5.444 -3.402 1.00 83.88 188 THR A O 1
ATOM 1482 N N . MET A 1 189 ? -4.285 -3.355 -3.999 1.00 80.00 189 MET A N 1
ATOM 1483 C CA . MET A 1 189 ? -4.432 -2.866 -2.640 1.00 80.00 189 MET A CA 1
ATOM 1484 C C . MET A 1 189 ? -5.917 -2.780 -2.300 1.00 80.00 189 MET A C 1
ATOM 1486 O O . MET A 1 189 ? -6.697 -2.103 -2.978 1.00 80.00 189 MET A O 1
ATOM 1490 N N . LYS A 1 190 ? -6.269 -3.395 -1.174 1.00 77.06 190 LYS A N 1
ATOM 1491 C CA . LYS A 1 190 ? -7.573 -3.259 -0.536 1.00 77.06 190 LYS A CA 1
ATOM 1492 C C . LYS A 1 190 ? -7.413 -2.659 0.850 1.00 77.06 190 LYS A C 1
ATOM 1494 O O . LYS A 1 190 ? -6.397 -2.846 1.527 1.00 77.06 190 LYS A O 1
ATOM 1499 N N . THR A 1 191 ? -8.436 -1.927 1.262 1.00 81.38 191 THR A N 1
ATOM 1500 C CA . THR A 1 191 ? -8.569 -1.490 2.648 1.00 81.38 191 THR A CA 1
ATOM 1501 C C . THR A 1 191 ? -9.455 -2.475 3.387 1.00 81.38 191 THR A C 1
ATOM 1503 O O . THR A 1 191 ? -10.443 -2.948 2.837 1.00 81.38 191 THR A O 1
ATOM 1506 N N . SER A 1 192 ? -9.075 -2.833 4.608 1.00 83.31 192 SER A N 1
ATOM 1507 C CA . SER A 1 192 ? -9.846 -3.764 5.438 1.00 83.31 192 SER A CA 1
ATOM 1508 C C . SER A 1 192 ? -10.147 -3.139 6.789 1.00 83.31 192 SER A C 1
ATOM 1510 O O . SER A 1 192 ? -9.298 -2.469 7.384 1.00 83.31 192 SER A O 1
ATOM 1512 N N . LEU A 1 193 ? -11.374 -3.345 7.261 1.00 87.12 193 LEU A N 1
ATOM 1513 C CA . LEU A 1 193 ? -11.773 -2.996 8.614 1.00 87.12 193 LEU A CA 1
ATOM 1514 C C . LEU A 1 193 ? -11.223 -4.056 9.571 1.00 87.12 193 LEU A C 1
ATOM 1516 O O . LEU A 1 193 ? -11.551 -5.228 9.441 1.00 87.12 193 LEU A O 1
ATOM 1520 N N . VAL A 1 194 ? -10.383 -3.643 10.518 1.00 88.19 194 VAL A N 1
ATOM 1521 C CA . VAL A 1 194 ? -9.745 -4.544 11.493 1.00 88.19 194 VAL A CA 1
ATOM 1522 C C . VAL A 1 194 ? -10.548 -4.601 12.790 1.00 88.19 194 VAL A C 1
ATOM 1524 O O . VAL A 1 194 ? -10.746 -5.662 13.375 1.00 88.19 194 VAL A O 1
ATOM 1527 N N . ALA A 1 195 ? -10.976 -3.439 13.273 1.00 88.19 195 ALA A N 1
ATOM 1528 C CA . ALA A 1 195 ? -11.755 -3.302 14.496 1.00 88.19 195 ALA A CA 1
ATOM 1529 C C . ALA A 1 195 ? -12.472 -1.952 14.505 1.00 88.19 195 ALA A C 1
ATOM 1531 O O . ALA A 1 195 ? -12.054 -1.020 13.813 1.00 88.19 195 ALA A O 1
ATOM 1532 N N . PHE A 1 196 ? -13.510 -1.818 15.321 1.00 89.12 196 PHE A N 1
ATOM 1533 C CA . PHE A 1 196 ? -14.149 -0.536 15.583 1.00 89.12 196 PHE A CA 1
ATOM 1534 C C . PHE A 1 196 ? -14.638 -0.422 17.023 1.00 89.12 196 PHE A C 1
ATOM 1536 O O . PHE A 1 196 ? -14.775 -1.413 17.736 1.00 89.12 196 PHE A O 1
ATOM 1543 N N . CYS A 1 197 ? -14.867 0.811 17.458 1.00 86.62 197 CYS A N 1
ATOM 1544 C CA . CYS A 1 197 ? -15.378 1.141 18.776 1.00 86.62 197 CYS A CA 1
ATOM 1545 C C . CYS A 1 197 ? -16.491 2.182 18.639 1.00 86.62 197 CYS A C 1
ATOM 1547 O O . CYS A 1 197 ? -16.311 3.197 17.963 1.00 86.62 197 CYS A O 1
ATOM 1549 N N . ASP A 1 198 ? -17.626 1.938 19.290 1.00 82.56 198 ASP A N 1
ATOM 1550 C CA . ASP A 1 198 ? -18.811 2.811 19.294 1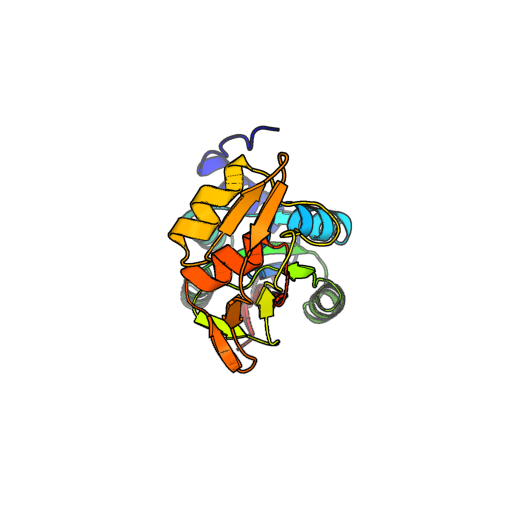.00 82.56 198 ASP A CA 1
ATOM 1551 C C . ASP A 1 198 ? -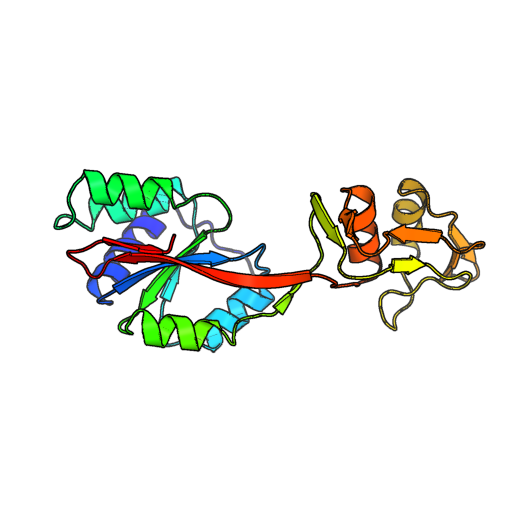18.902 3.730 20.527 1.00 82.56 198 ASP A C 1
ATOM 1553 O O . ASP A 1 198 ? -19.937 4.338 20.793 1.00 82.56 198 ASP A O 1
ATOM 1557 N N . GLY A 1 199 ? -17.797 3.829 21.270 1.00 72.69 199 GLY A N 1
ATOM 1558 C CA . GLY A 1 199 ? -17.646 4.650 22.471 1.00 72.69 199 GLY A CA 1
ATOM 1559 C C . GLY A 1 199 ? -17.746 3.854 23.772 1.00 72.69 199 GLY A C 1
ATOM 1560 O O . GLY A 1 199 ? -17.196 4.288 24.786 1.00 72.69 199 GLY A O 1
ATOM 1561 N N . GLU A 1 200 ? -18.372 2.675 23.742 1.00 73.81 200 GLU A N 1
ATOM 1562 C CA . GLU A 1 200 ? -18.575 1.821 24.923 1.00 73.81 200 GLU A CA 1
ATOM 1563 C C . GLU A 1 200 ? -18.137 0.375 24.667 1.00 73.81 200 GLU A C 1
ATOM 1565 O O . GLU A 1 200 ? -17.519 -0.261 25.527 1.00 73.81 200 GLU A O 1
ATOM 1570 N N . SER A 1 201 ? -18.373 -0.123 23.456 1.00 80.25 201 SER A N 1
ATOM 1571 C CA . SER A 1 201 ? -18.031 -1.469 23.026 1.00 80.25 201 SER A CA 1
ATOM 1572 C C . SER A 1 201 ? -16.986 -1.460 21.918 1.00 80.25 201 SER A C 1
ATOM 1574 O O . SER A 1 201 ? -16.954 -0.598 21.044 1.00 80.25 201 SER A O 1
ATOM 1576 N N . VAL A 1 202 ? -16.110 -2.460 21.977 1.00 83.44 202 VAL A N 1
ATOM 1577 C CA . VAL A 1 202 ? -15.116 -2.754 20.948 1.00 83.44 202 VAL A CA 1
ATOM 1578 C C . VAL A 1 202 ? -15.576 -3.992 20.207 1.00 83.44 202 VAL A C 1
ATOM 1580 O O . VAL A 1 202 ? -15.943 -4.983 20.838 1.00 83.44 202 VAL A O 1
ATOM 1583 N N . PHE A 1 203 ? -15.527 -3.915 18.886 1.00 84.19 203 PHE A N 1
ATOM 1584 C CA . PHE A 1 203 ? -15.861 -4.990 17.973 1.00 84.19 203 PHE A CA 1
ATOM 1585 C C . PHE A 1 203 ? -14.648 -5.273 17.098 1.00 84.19 203 PHE A C 1
ATOM 1587 O O . PHE A 1 203 ? -14.077 -4.365 16.486 1.00 84.19 203 PHE A O 1
ATOM 1594 N N . THR A 1 204 ? -14.252 -6.535 17.033 1.00 82.56 204 THR A N 1
ATOM 1595 C CA . THR A 1 204 ? -13.150 -7.000 16.195 1.00 82.56 204 THR A CA 1
ATOM 1596 C C . THR A 1 204 ? -13.691 -7.756 14.999 1.00 82.56 204 THR A C 1
ATOM 1598 O O . THR A 1 204 ? -14.691 -8.463 15.093 1.00 82.56 204 THR A O 1
ATOM 1601 N N . MET A 1 205 ? -13.042 -7.563 13.857 1.00 71.50 205 MET A N 1
ATOM 1602 C CA . MET A 1 205 ? -13.282 -8.347 12.655 1.00 71.50 205 MET A CA 1
ATOM 1603 C C . MET A 1 205 ? -12.105 -9.321 12.563 1.00 71.50 205 MET A C 1
ATOM 1605 O O . MET A 1 205 ? -10.969 -8.886 12.349 1.00 71.50 205 MET A O 1
ATOM 1609 N N . ASP A 1 206 ? -12.358 -10.594 12.853 1.00 56.38 206 ASP A N 1
ATOM 1610 C CA . ASP A 1 206 ? -11.401 -11.691 12.667 1.00 56.38 206 ASP A CA 1
ATOM 1611 C C . ASP A 1 206 ? -11.589 -12.350 11.295 1.00 56.38 206 ASP A C 1
ATOM 1613 O O . ASP A 1 206 ? -12.751 -12.420 10.825 1.00 56.38 206 ASP A O 1
#

Mean predicted aligned error: 8.09 Å

Solvent-accessible surface area (backbone atoms only — not comparable to full-atom values): 11581 Å² total; per-residue (Å²): 132,82,80,72,81,73,49,76,66,56,55,29,54,48,45,48,51,45,62,73,75,26,58,25,45,33,36,34,36,38,56,82,68,48,72,68,54,55,50,49,52,48,63,75,43,59,94,40,47,80,48,77,68,60,48,75,51,52,39,51,26,50,61,70,67,37,77,69,38,55,69,67,62,45,53,52,54,44,68,65,54,59,80,59,44,34,44,35,32,29,79,64,52,75,63,62,47,48,62,64,36,71,75,48,59,46,78,25,62,54,52,63,64,41,63,33,80,47,71,40,66,47,65,58,38,73,43,46,32,72,95,40,73,41,57,59,87,52,45,64,63,42,40,78,66,71,42,69,62,48,80,53,97,85,35,31,29,21,84,54,65,42,78,63,48,46,58,69,37,67,33,44,68,64,41,31,51,50,35,50,69,34,62,47,51,75,29,74,29,50,55,42,74,44,33,36,31,65,65,59,53,74,48,75,56,130

Secondary structure (DSSP, 8-state):
-------HHHHHHHHHHHHHH-SEEEEEEETT--HHHHHHHHHHT-SSEEE---HHHHHHHHHHH-TTS-HHHHHHHHHH--SSEEEEEESS-HHHHHHHHHT-EEEE---TTPBPSS-EEE-SEE-EETTEEPPGGGHHHHHHTT--EEEETTEEEESS-EEEE-TTPBPPHHHHHHHHHTT---EEEEEEEEEEE-SS-EEE--

pLDDT: mean 85.18, std 10.89, range [27.27, 96.12]

Radius of gyration: 21.7 Å; Cα contacts (8 Å, |Δi|>4): 341; chains: 1; bounding box: 45×39×60 Å

Sequence (206 aa):
MAAKKETKKSLVEKVEKYLKEYRHVFILRLGNANTSFLNKVRKQLWEDRLLLGKQKVLAKGLEQHLPRVSKEKKEELSARLKGDVCLFFSNKTAEELRDGMEGLSAEAYPLPGDVSSVDAVIPCGQVLRGETPLSVQEEPRLREKGVASVVRDGAVFVEKEHRVCSQGDSLTAKQTQLLRMLGLKTETMKTSLVAFCDGESVFTMD